Protein AF-0000000079470725 (afdb_homodimer)

InterPro domains:
  IPR004360 Glyoxalase/fosfomycin resistance/dioxygenase domain [PF00903] (3-122)
  IPR029068 Glyoxalase/Bleomycin resistance protein/Dihydroxybiphenyl dioxygenase [G3DSA:3.10.180.10] (1-126)
  IPR029068 Glyoxalase/Bleomycin resistance protein/Dihydroxybiphenyl dioxygenase [SSF54593] (1-126)
  IPR037523 Vicinal oxygen chelate (VOC), core domain [PS51819] (2-125)

Radius of gyration: 17.05 Å; Cα contacts (8 Å, |Δi|>4): 684; chains: 2; bounding box: 46×43×36 Å

pLDDT: mean 96.47, std 4.66, range [58.44, 98.94]

Sequence (252 aa):
MSIGYVTIGALDVAAALPFYDAVLGAIGYHRAFLDGGWAGYGPKDGDANTFICPPFDGEAARPGNGIMVGFLAPSQEAVAAAHAAALANGGVDEGAPGPRPADSTSFYGAYVRDLTGNKLCIFTKPMSIGYVTIGALDVAAALPFYDAVLGAIGYHRAFLDGGWAGYGPKDGDANTFICPPFDGEAARPGNGIMVGFLAPSQEAVAAAHAAALANGGVDEGAPGPRPADSTSFYGAYVRDLTGNKLCIFTKP

Nearest PDB structures (foldseek):
  4z04-assembly1_A-2  TM=9.047E-01  e=5.134E-13  Brucella abortus 2308
  4qb5-assembly1_C  TM=9.241E-01  e=1.854E-11  Rhodoferax ferrireducens T118
  4qb5-assembly2_B  TM=9.097E-01  e=1.739E-11  Rhodoferax ferrireducens T118
  3ey7-assembly1_B  TM=6.362E-01  e=1.565E-04  Vibrio cholerae
  3ey8-assembly1_A  TM=6.117E-01  e=4.959E-04  Vibrio cholerae

Structure (mmCIF, N/CA/C/O backbone):
data_AF-0000000079470725-model_v1
#
loop_
_entity.id
_entity.type
_entity.pdbx_description
1 polymer 'VOC family protein'
#
loop_
_atom_site.group_PDB
_atom_site.id
_atom_site.type_symbol
_atom_site.label_atom_id
_atom_site.label_alt_id
_atom_site.label_comp_id
_atom_site.label_asym_id
_atom_site.label_entity_id
_atom_site.label_seq_id
_atom_site.pdbx_PDB_ins_code
_atom_site.Cartn_x
_atom_site.Cartn_y
_atom_site.Cartn_z
_atom_site.occupancy
_atom_site.B_iso_or_equiv
_atom_site.auth_seq_id
_atom_site.auth_comp_id
_atom_site.auth_asym_id
_atom_site.auth_atom_id
_atom_site.pdbx_PDB_model_num
ATOM 1 N N . MET A 1 1 ? 1.016 -8.797 10.398 1 58.44 1 MET A N 1
ATOM 2 C CA . MET A 1 1 ? 1.031 -7.797 9.336 1 58.44 1 MET A CA 1
ATOM 3 C C . MET A 1 1 ? 2.023 -8.18 8.242 1 58.44 1 MET A C 1
ATOM 5 O O . MET A 1 1 ? 3.219 -8.328 8.508 1 58.44 1 MET A O 1
ATOM 9 N N . SER A 1 2 ? 1.844 -8.711 7.07 1 80.69 2 SER A N 1
ATOM 10 C CA . SER A 1 2 ? 2.592 -9.25 5.941 1 80.69 2 SER A CA 1
ATOM 11 C C . SER A 1 2 ? 2.848 -8.188 4.887 1 80.69 2 SER A C 1
ATOM 13 O O . SER A 1 2 ? 3.689 -8.367 4.004 1 80.69 2 SER A O 1
ATOM 15 N N . ILE A 1 3 ? 2.221 -7.055 5.168 1 95.06 3 ILE A N 1
ATOM 16 C CA . ILE A 1 3 ? 2.625 -5.977 4.27 1 95.06 3 ILE A CA 1
ATOM 17 C C . ILE A 1 3 ? 4 -5.453 4.68 1 95.06 3 ILE A C 1
ATOM 19 O O . ILE A 1 3 ? 4.145 -4.836 5.738 1 95.06 3 ILE A O 1
ATOM 23 N N . GLY A 1 4 ? 4.953 -5.684 3.914 1 96.12 4 GLY A N 1
ATOM 24 C CA . GLY A 1 4 ? 6.332 -5.375 4.25 1 96.12 4 GLY A CA 1
ATOM 25 C C . GLY A 1 4 ? 6.688 -3.916 4.031 1 96.12 4 GLY A C 1
ATOM 26 O O . GLY A 1 4 ? 7.379 -3.312 4.855 1 96.12 4 GLY A O 1
ATOM 27 N N . TYR A 1 5 ? 6.293 -3.424 2.904 1 97.25 5 TYR A N 1
ATOM 28 C CA . TYR A 1 5 ? 6.559 -2.025 2.586 1 97.25 5 TYR A CA 1
ATOM 29 C C . TYR A 1 5 ? 5.68 -1.551 1.435 1 97.25 5 TYR A C 1
ATOM 31 O O . TYR A 1 5 ? 4.973 -2.35 0.814 1 97.25 5 TYR A O 1
ATOM 39 N N . VAL A 1 6 ? 5.691 -0.252 1.26 1 98.44 6 VAL A N 1
ATOM 40 C CA . VAL A 1 6 ? 5.039 0.345 0.098 1 98.44 6 VAL A CA 1
ATOM 41 C C . VAL A 1 6 ? 5.973 1.364 -0.551 1 98.44 6 VAL A C 1
ATOM 43 O O . VAL A 1 6 ? 6.781 2 0.132 1 98.44 6 VAL A O 1
ATOM 46 N N . THR A 1 7 ? 5.879 1.435 -1.822 1 98.62 7 THR A N 1
ATOM 47 C CA . THR A 1 7 ? 6.414 2.596 -2.525 1 98.62 7 THR A CA 1
ATOM 48 C C . THR A 1 7 ? 5.285 3.506 -3.002 1 98.62 7 THR A C 1
ATOM 50 O O . THR A 1 7 ? 4.223 3.027 -3.41 1 98.62 7 THR A O 1
ATOM 53 N N . ILE A 1 8 ? 5.531 4.734 -2.922 1 98.75 8 ILE A N 1
ATOM 54 C CA . ILE A 1 8 ? 4.605 5.758 -3.398 1 98.75 8 ILE A CA 1
ATOM 55 C C . ILE A 1 8 ? 5.32 6.691 -4.371 1 98.75 8 ILE A C 1
ATOM 57 O O . ILE A 1 8 ? 6.305 7.344 -4.004 1 98.75 8 ILE A O 1
ATOM 61 N N . GLY A 1 9 ? 4.793 6.719 -5.566 1 98.62 9 GLY A N 1
ATOM 62 C CA . GLY A 1 9 ? 5.426 7.535 -6.59 1 98.62 9 GLY A CA 1
ATOM 63 C C . GLY A 1 9 ? 5.227 9.023 -6.371 1 98.62 9 GLY A C 1
ATOM 64 O O . GLY A 1 9 ? 4.129 9.469 -6.035 1 98.62 9 GLY A O 1
ATOM 65 N N . ALA A 1 10 ? 6.203 9.773 -6.578 1 98.19 10 ALA A N 1
ATOM 66 C CA . ALA A 1 10 ? 6.129 11.227 -6.504 1 98.19 10 ALA A CA 1
ATOM 67 C C . ALA A 1 10 ? 6.523 11.867 -7.832 1 98.19 10 ALA A C 1
ATOM 69 O O . ALA A 1 10 ? 7.371 11.336 -8.555 1 98.19 10 ALA A O 1
ATOM 70 N N . LEU A 1 11 ? 5.883 12.961 -8.195 1 95.06 11 LEU A N 1
ATOM 71 C CA . LEU A 1 11 ? 6.301 13.742 -9.359 1 95.06 11 LEU A CA 1
ATOM 72 C C . LEU A 1 11 ? 7.707 14.297 -9.164 1 95.06 11 LEU A C 1
ATOM 74 O O . LEU A 1 11 ? 8.523 14.281 -10.094 1 95.06 11 LEU A O 1
ATOM 78 N N . ASP A 1 12 ? 7.957 14.836 -8.07 1 95.38 12 ASP A N 1
ATOM 79 C CA . ASP A 1 12 ? 9.227 15.352 -7.555 1 95.38 12 ASP A CA 1
ATOM 80 C C . ASP A 1 12 ? 9.406 14.992 -6.082 1 95.38 12 ASP A C 1
ATOM 82 O O . ASP A 1 12 ? 8.719 15.531 -5.215 1 95.38 12 ASP A O 1
ATOM 86 N N . VAL A 1 13 ? 10.406 14.117 -5.82 1 97.75 13 VAL A N 1
ATOM 87 C CA . VAL A 1 13 ? 10.57 13.586 -4.473 1 97.75 13 VAL A CA 1
ATOM 88 C C . VAL A 1 13 ? 10.914 14.719 -3.508 1 97.75 13 VAL A C 1
ATOM 90 O O . VAL A 1 13 ? 10.344 14.812 -2.418 1 97.75 13 VAL A O 1
ATOM 93 N N . ALA A 1 14 ? 11.812 15.539 -3.9 1 97.19 14 ALA A N 1
ATOM 94 C CA . ALA A 1 14 ? 12.203 16.656 -3.045 1 97.19 14 ALA A CA 1
ATOM 95 C C . ALA A 1 14 ? 11 17.531 -2.707 1 97.19 14 ALA A C 1
ATOM 97 O O . ALA A 1 14 ? 10.836 17.953 -1.561 1 97.19 14 ALA A O 1
ATOM 98 N N . ALA A 1 15 ? 10.172 17.828 -3.682 1 97.25 15 ALA A N 1
ATOM 99 C CA . ALA A 1 15 ? 8.992 18.672 -3.49 1 97.25 15 ALA A CA 1
ATOM 100 C C . ALA A 1 15 ? 7.957 17.969 -2.615 1 97.25 15 ALA A C 1
ATOM 102 O O . ALA A 1 15 ? 7.094 18.625 -2.021 1 97.25 15 ALA A O 1
ATOM 103 N N . ALA A 1 16 ? 8.031 16.656 -2.562 1 98.19 16 ALA A N 1
ATOM 104 C CA . ALA A 1 16 ? 7.047 15.867 -1.817 1 98.19 16 ALA A CA 1
ATOM 105 C C . ALA A 1 16 ? 7.418 15.781 -0.341 1 98.19 16 ALA A C 1
ATOM 107 O O . ALA A 1 16 ? 6.582 15.445 0.5 1 98.19 16 ALA A O 1
ATOM 108 N N . LEU A 1 17 ? 8.633 16.031 0.03 1 98.25 17 LEU A N 1
ATOM 109 C CA . LEU A 1 17 ? 9.172 15.758 1.354 1 98.25 17 LEU A CA 1
ATOM 110 C C . LEU A 1 17 ? 8.422 16.547 2.428 1 98.25 17 LEU A C 1
ATOM 112 O O . LEU A 1 17 ? 8.047 15.977 3.459 1 98.25 17 LEU A O 1
ATOM 116 N N . PRO A 1 18 ? 8.117 17.828 2.225 1 98.56 18 PRO A N 1
ATOM 117 C CA . PRO A 1 18 ? 7.398 18.562 3.279 1 98.56 18 PRO A CA 1
ATOM 118 C C . PRO A 1 18 ? 6.047 17.922 3.609 1 98.56 18 PRO A C 1
ATOM 120 O O . PRO A 1 18 ? 5.676 17.828 4.781 1 98.56 18 PRO A O 1
ATOM 123 N N . PHE A 1 19 ? 5.348 17.531 2.586 1 98.88 19 PHE A N 1
ATOM 124 C CA . PHE A 1 19 ? 4.07 16.844 2.777 1 98.88 19 PHE A CA 1
ATOM 125 C C . PHE A 1 19 ? 4.254 15.578 3.609 1 98.88 19 PHE A C 1
ATOM 127 O O . PHE A 1 19 ? 3.596 15.406 4.637 1 98.88 19 PHE A O 1
ATOM 134 N N . TYR A 1 20 ? 5.117 14.688 3.248 1 98.81 20 TYR A N 1
ATOM 135 C CA . TYR A 1 20 ? 5.254 13.391 3.893 1 98.81 20 TYR A CA 1
ATOM 136 C C . TYR A 1 20 ? 5.914 13.523 5.258 1 98.81 20 TYR A C 1
ATOM 138 O O . TYR A 1 20 ? 5.59 12.781 6.188 1 98.81 20 TYR A O 1
ATOM 146 N N . ASP A 1 21 ? 6.891 14.445 5.41 1 98.62 21 ASP A N 1
ATOM 147 C CA . ASP A 1 21 ? 7.445 14.727 6.73 1 98.62 21 ASP A CA 1
ATOM 148 C C . ASP A 1 21 ? 6.344 15.109 7.719 1 98.62 21 ASP A C 1
ATOM 150 O O . ASP A 1 21 ? 6.328 14.625 8.852 1 98.62 21 ASP A O 1
ATOM 154 N N . ALA A 1 22 ? 5.473 15.945 7.242 1 98.81 22 ALA A N 1
ATOM 155 C CA . ALA A 1 22 ? 4.434 16.469 8.125 1 98.81 22 ALA A CA 1
ATOM 156 C C . ALA A 1 22 ? 3.375 15.414 8.414 1 98.81 22 ALA A C 1
ATOM 158 O O . ALA A 1 22 ? 3.02 15.18 9.57 1 98.81 22 ALA A O 1
ATOM 159 N N . VAL A 1 23 ? 2.842 14.781 7.398 1 98.75 23 VAL A N 1
ATOM 160 C CA . VAL A 1 23 ? 1.731 13.844 7.523 1 98.75 23 VAL A CA 1
ATOM 161 C C . VAL A 1 23 ? 2.178 12.617 8.312 1 98.75 23 VAL A C 1
ATOM 163 O O . VAL A 1 23 ? 1.532 12.234 9.297 1 98.75 23 VAL A O 1
ATOM 166 N N . LEU A 1 24 ? 3.271 12 7.875 1 98.38 24 LEU A N 1
ATOM 167 C CA . LEU A 1 24 ? 3.732 10.789 8.547 1 98.38 24 LEU A CA 1
ATOM 168 C C . LEU A 1 24 ? 4.34 11.117 9.906 1 98.38 24 LEU A C 1
ATOM 170 O O . LEU A 1 24 ? 4.25 10.32 10.844 1 98.38 24 LEU A O 1
ATOM 174 N N . GLY A 1 25 ? 4.965 12.289 9.992 1 97.81 25 GLY A N 1
ATOM 175 C CA . GLY A 1 25 ? 5.438 12.75 11.289 1 97.81 25 GLY A CA 1
ATOM 176 C C . GLY A 1 25 ? 4.336 12.828 12.328 1 97.81 25 GLY A C 1
ATOM 177 O O . GLY A 1 25 ? 4.555 12.492 13.492 1 97.81 25 GLY A O 1
ATOM 178 N N . ALA A 1 26 ? 3.205 13.242 11.93 1 98 26 ALA A N 1
ATOM 179 C CA . ALA A 1 26 ? 2.07 13.438 12.828 1 98 26 ALA A CA 1
ATOM 180 C C . ALA A 1 26 ? 1.613 12.117 13.43 1 98 26 ALA A C 1
ATOM 182 O O . ALA A 1 26 ? 0.897 12.094 14.438 1 98 26 ALA A O 1
ATOM 183 N N . ILE A 1 27 ? 2.043 11.062 12.789 1 96.69 27 ILE A N 1
ATOM 184 C CA . ILE A 1 27 ? 1.578 9.781 13.297 1 96.69 27 ILE A CA 1
ATOM 185 C C . ILE A 1 27 ? 2.764 8.977 13.828 1 96.69 27 ILE A C 1
ATOM 187 O O . ILE A 1 27 ? 2.672 7.754 13.984 1 96.69 27 ILE A O 1
ATOM 191 N N . GLY A 1 28 ? 3.881 9.586 13.977 1 95.69 28 GLY A N 1
ATOM 192 C CA . GLY A 1 28 ? 4.988 8.969 14.68 1 95.69 28 GLY A CA 1
ATOM 193 C C . GLY A 1 28 ? 6.027 8.367 13.75 1 95.69 28 GLY A C 1
ATOM 194 O O . GLY A 1 28 ? 6.938 7.668 14.188 1 95.69 28 GLY A O 1
ATOM 195 N N . TYR A 1 29 ? 5.891 8.578 12.453 1 96.88 29 TYR A N 1
ATOM 196 C CA . TYR A 1 29 ? 6.914 8.18 11.492 1 96.88 29 TYR A CA 1
ATOM 197 C C . TYR A 1 29 ? 8.016 9.227 11.406 1 96.88 29 TYR A C 1
ATOM 199 O O . TYR A 1 29 ? 7.82 10.383 11.781 1 96.88 29 TYR A O 1
ATOM 207 N N . HIS A 1 30 ? 9.133 8.805 11.008 1 96.25 30 HIS A N 1
ATOM 208 C CA . HIS A 1 30 ? 10.234 9.703 10.688 1 96.25 30 HIS A CA 1
ATOM 209 C C . HIS A 1 30 ? 10.914 9.305 9.391 1 96.25 30 HIS A C 1
ATOM 211 O O . HIS A 1 30 ? 10.82 8.148 8.961 1 96.25 30 HIS A O 1
ATOM 217 N N . ARG A 1 31 ? 11.547 10.297 8.805 1 97.19 31 ARG A N 1
ATOM 218 C CA . ARG A 1 31 ? 12.352 9.984 7.625 1 97.19 31 ARG A CA 1
ATOM 219 C C . ARG A 1 31 ? 13.656 9.305 8.016 1 97.19 31 ARG A C 1
ATOM 221 O O . ARG A 1 31 ? 14.523 9.922 8.641 1 97.19 31 ARG A O 1
ATOM 228 N N . ALA A 1 32 ? 13.766 8.094 7.676 1 96.5 32 ALA A N 1
ATOM 229 C CA . ALA A 1 32 ? 14.922 7.285 8.039 1 96.5 32 ALA A CA 1
ATOM 230 C C . ALA A 1 32 ? 16.125 7.613 7.152 1 96.5 32 ALA A C 1
ATOM 232 O O . ALA A 1 32 ? 17.266 7.527 7.594 1 96.5 32 ALA A O 1
ATOM 233 N N . PHE A 1 33 ? 15.859 7.895 5.914 1 95 33 PHE A N 1
ATOM 234 C CA . PHE A 1 33 ? 16.953 8.234 5.004 1 95 33 PHE A CA 1
ATOM 235 C C . PHE A 1 33 ? 16.422 9.023 3.807 1 95 33 PHE A C 1
ATOM 237 O O . PHE A 1 33 ? 15.227 9.047 3.551 1 95 33 PHE A O 1
ATOM 244 N N . LEU A 1 34 ? 17.266 9.711 3.146 1 95.81 34 LEU A N 1
ATOM 245 C CA . LEU A 1 34 ? 17.141 10.32 1.826 1 95.81 34 LEU A CA 1
ATOM 246 C C . LEU A 1 34 ? 18.375 10.047 0.98 1 95.81 34 LEU A C 1
ATOM 248 O O . LEU A 1 34 ? 19.438 10.641 1.213 1 95.81 34 LEU A O 1
ATOM 252 N N . ASP A 1 35 ? 18.172 9.148 0.133 1 92.94 35 ASP A N 1
ATOM 253 C CA . ASP A 1 35 ? 19.328 8.703 -0.634 1 92.94 35 ASP A CA 1
ATOM 254 C C . ASP A 1 35 ? 18.906 8.211 -2.018 1 92.94 35 ASP A C 1
ATOM 256 O O . ASP A 1 35 ? 17.844 7.605 -2.176 1 92.94 35 ASP A O 1
ATOM 260 N N . GLY A 1 36 ? 19.781 8.547 -3.055 1 90.81 36 GLY A N 1
ATOM 261 C CA . GLY A 1 36 ? 19.531 8.047 -4.398 1 90.81 36 GLY A CA 1
ATOM 262 C C . GLY A 1 36 ? 18.219 8.5 -4.977 1 90.81 36 GLY A C 1
ATOM 263 O O . GLY A 1 36 ? 17.609 7.793 -5.789 1 90.81 36 GLY A O 1
ATOM 264 N N . GLY A 1 37 ? 17.672 9.539 -4.395 1 93.5 37 GLY A N 1
ATOM 265 C CA . GLY A 1 37 ? 16.422 10.062 -4.914 1 93.5 37 GLY A CA 1
ATOM 266 C C . GLY A 1 37 ? 15.195 9.461 -4.242 1 93.5 37 GLY A C 1
ATOM 267 O O . GLY A 1 37 ? 14.062 9.727 -4.645 1 93.5 37 GLY A O 1
ATOM 268 N N . TRP A 1 38 ? 15.477 8.617 -3.289 1 96.38 38 TRP A N 1
ATOM 269 C CA . TRP A 1 38 ? 14.406 7.992 -2.518 1 96.38 38 TRP A CA 1
ATOM 270 C C . TRP A 1 38 ? 14.367 8.539 -1.096 1 96.38 38 TRP A C 1
ATOM 272 O O . TRP A 1 38 ? 15.414 8.797 -0.497 1 96.38 38 TRP A O 1
ATOM 282 N N . ALA A 1 39 ? 13.234 8.703 -0.634 1 98.56 39 ALA A N 1
ATOM 283 C CA . ALA A 1 39 ? 13.055 8.93 0.797 1 98.56 39 ALA A CA 1
ATOM 284 C C . ALA A 1 39 ? 12.383 7.734 1.465 1 98.56 39 ALA A C 1
ATOM 286 O O . ALA A 1 39 ? 11.398 7.199 0.949 1 98.56 39 ALA A O 1
ATOM 287 N N . GLY A 1 40 ? 12.906 7.309 2.547 1 98.06 40 GLY A N 1
ATOM 288 C CA . GLY A 1 40 ? 12.336 6.223 3.326 1 98.06 40 GLY A CA 1
ATOM 289 C C . GLY A 1 40 ? 11.797 6.676 4.672 1 98.06 40 GLY A C 1
ATOM 290 O O . GLY A 1 40 ? 12.453 7.438 5.383 1 98.06 40 GLY A O 1
ATOM 291 N N . TYR A 1 41 ? 10.617 6.254 4.961 1 98.12 41 TYR A N 1
ATOM 292 C CA . TYR A 1 41 ? 9.984 6.594 6.23 1 98.12 41 TYR A CA 1
ATOM 293 C C . TYR A 1 41 ? 9.656 5.336 7.027 1 98.12 41 TYR A C 1
ATOM 295 O O . TYR A 1 41 ? 9.359 4.285 6.453 1 98.12 41 TYR A O 1
ATOM 303 N N . GLY A 1 42 ? 9.695 5.383 8.305 1 96.38 42 GLY A N 1
ATOM 304 C CA . GLY A 1 42 ? 9.273 4.324 9.211 1 96.38 42 GLY A CA 1
ATOM 305 C C . GLY A 1 42 ? 9.078 4.801 10.641 1 96.38 42 GLY A C 1
ATOM 306 O O . GLY A 1 42 ? 9.312 5.973 10.945 1 96.38 42 GLY A O 1
ATOM 307 N N . PRO A 1 43 ? 8.562 3.889 11.414 1 92.81 43 PRO A N 1
ATOM 308 C CA . PRO A 1 43 ? 8.461 4.262 12.828 1 92.81 43 PRO A CA 1
ATOM 309 C C . PRO A 1 43 ? 9.82 4.535 13.469 1 92.81 43 PRO A C 1
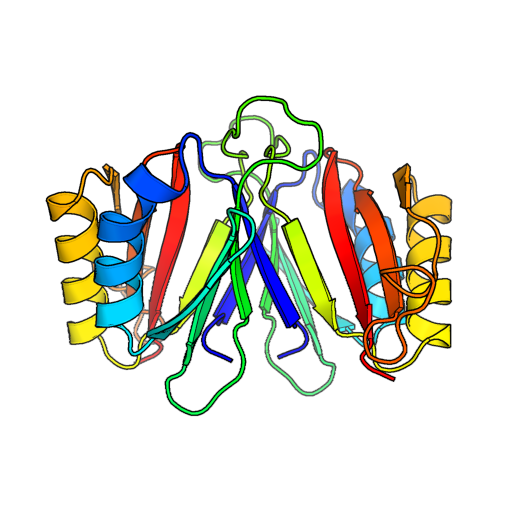ATOM 311 O O . PRO A 1 43 ? 10.844 4.082 12.953 1 92.81 43 PRO A O 1
ATOM 314 N N . LYS A 1 44 ? 9.891 5.387 14.477 1 84.44 44 LYS A N 1
ATOM 315 C CA . LYS A 1 44 ? 11.117 5.824 15.141 1 84.44 44 LYS A CA 1
ATOM 316 C C . LYS A 1 44 ? 12 4.637 15.5 1 84.44 44 LYS A C 1
ATOM 318 O O . LYS A 1 44 ? 13.219 4.68 15.32 1 84.44 44 LYS A O 1
ATOM 323 N N . ASP A 1 45 ? 11.539 3.639 16.016 1 84.38 45 ASP A N 1
ATOM 324 C CA . ASP A 1 45 ? 12.336 2.506 16.469 1 84.38 45 ASP A CA 1
ATOM 325 C C . ASP A 1 45 ? 12.211 1.327 15.5 1 84.38 45 ASP A C 1
ATOM 327 O O . ASP A 1 45 ? 12.461 0.181 15.875 1 84.38 45 ASP A O 1
ATOM 331 N N . GLY A 1 46 ? 11.914 1.631 14.266 1 86.81 46 GLY A N 1
ATOM 332 C CA . GLY A 1 46 ? 11.711 0.542 13.32 1 86.81 46 GLY A CA 1
ATOM 333 C C . GLY A 1 46 ? 12.328 0.806 11.961 1 86.81 46 GLY A C 1
ATOM 334 O O . GLY A 1 46 ? 12.938 1.854 11.75 1 86.81 46 GLY A O 1
ATOM 335 N N . ASP A 1 47 ? 12.281 -0.144 11.086 1 90.44 47 ASP A N 1
ATOM 336 C CA . ASP A 1 47 ? 12.789 -0.038 9.727 1 90.44 47 ASP A CA 1
ATOM 337 C C . ASP A 1 47 ? 11.867 0.821 8.859 1 90.44 47 ASP A C 1
ATOM 339 O O . ASP A 1 47 ? 10.672 0.925 9.133 1 90.44 47 ASP A O 1
ATOM 343 N N . ALA A 1 48 ? 12.492 1.449 7.855 1 95.81 48 ALA A N 1
ATOM 344 C CA . ALA A 1 48 ? 11.664 2.121 6.852 1 95.81 48 ALA A CA 1
ATOM 345 C C . ALA A 1 48 ? 10.75 1.13 6.141 1 95.81 48 ALA A C 1
ATOM 347 O O . ALA A 1 48 ? 11.164 0.013 5.82 1 95.81 48 ALA A O 1
ATOM 348 N N . ASN A 1 49 ? 9.492 1.555 5.953 1 96.88 49 ASN A N 1
ATOM 349 C CA . ASN A 1 49 ? 8.562 0.676 5.246 1 96.88 49 ASN A CA 1
ATOM 350 C C . ASN A 1 49 ? 7.688 1.453 4.266 1 96.88 49 ASN A C 1
ATOM 352 O O . ASN A 1 49 ? 6.77 0.891 3.666 1 96.88 49 ASN A O 1
ATOM 356 N N . THR A 1 50 ? 7.887 2.68 4.188 1 98.25 50 THR A N 1
ATOM 357 C CA . THR A 1 50 ? 7.219 3.57 3.242 1 98.25 50 THR A CA 1
ATOM 358 C C . THR A 1 50 ? 8.242 4.379 2.447 1 98.25 50 THR A C 1
ATOM 360 O O . THR A 1 50 ? 9.039 5.117 3.025 1 98.25 50 THR A O 1
ATOM 363 N N . PHE A 1 51 ? 8.211 4.23 1.197 1 98.56 51 PHE A N 1
ATOM 364 C CA . PHE A 1 51 ? 9.234 4.848 0.364 1 98.56 51 PHE A CA 1
ATOM 365 C C . PHE A 1 51 ? 8.602 5.789 -0.657 1 98.56 51 PHE A C 1
ATOM 367 O O . PHE A 1 51 ? 7.699 5.398 -1.396 1 98.56 51 PHE A O 1
ATOM 374 N N . ILE A 1 52 ? 9.047 7 -0.656 1 98.75 52 ILE A N 1
ATOM 375 C CA . ILE A 1 52 ? 8.695 7.98 -1.682 1 98.75 52 ILE A CA 1
ATOM 376 C C . ILE A 1 52 ? 9.789 8.016 -2.752 1 98.75 52 ILE A C 1
ATOM 378 O O . ILE A 1 52 ? 10.961 8.25 -2.449 1 98.75 52 ILE A O 1
ATOM 382 N N . CYS A 1 53 ? 9.414 7.797 -3.961 1 98.38 53 CYS A N 1
ATOM 383 C CA . CYS A 1 53 ? 10.43 7.605 -4.984 1 98.38 53 CYS A CA 1
ATOM 384 C C . CYS A 1 53 ? 9.875 7.918 -6.371 1 98.38 53 CYS A C 1
ATOM 386 O O . CYS A 1 53 ? 8.664 8.016 -6.551 1 98.38 53 CYS A O 1
ATOM 388 N N . PRO A 1 54 ? 10.781 8.172 -7.359 1 97.06 54 PRO A N 1
ATOM 389 C CA . PRO A 1 54 ? 10.32 8.203 -8.75 1 97.06 54 PRO A CA 1
ATOM 390 C C . PRO A 1 54 ? 9.906 6.832 -9.266 1 97.06 54 PRO A C 1
ATOM 392 O O . PRO A 1 54 ? 10.406 5.812 -8.781 1 97.06 54 PRO A O 1
ATOM 395 N N . PRO A 1 55 ? 8.961 6.84 -10.281 1 97.19 55 PRO A N 1
ATOM 396 C CA . PRO A 1 55 ? 8.602 5.539 -10.859 1 97.19 55 PRO A CA 1
ATOM 397 C C . PRO A 1 55 ? 9.781 4.84 -11.531 1 97.19 55 PRO A C 1
ATOM 399 O O . PRO A 1 55 ? 10.641 5.504 -12.109 1 97.19 55 PRO A O 1
ATOM 402 N N . PHE A 1 56 ? 9.781 3.578 -11.508 1 93.88 56 PHE A N 1
ATOM 403 C CA . PHE A 1 56 ? 10.867 2.736 -12 1 93.88 56 PHE A CA 1
ATOM 404 C C . PHE A 1 56 ? 11.07 2.936 -13.5 1 93.88 56 PHE A C 1
ATOM 406 O O . PHE A 1 56 ? 12.195 2.873 -13.992 1 93.88 56 PHE A O 1
ATOM 413 N N . ASP A 1 57 ? 10.008 3.191 -14.188 1 95.06 57 ASP A N 1
ATOM 414 C CA . ASP A 1 57 ? 10.07 3.213 -15.641 1 95.06 57 ASP A CA 1
ATOM 415 C C . ASP A 1 57 ? 10.5 4.586 -16.156 1 95.06 57 ASP A C 1
ATOM 417 O O . ASP A 1 57 ? 10.57 4.809 -17.359 1 95.06 57 ASP A O 1
ATOM 421 N N . GLY A 1 58 ? 10.695 5.48 -15.281 1 94.44 58 GLY A N 1
ATOM 422 C CA . GLY A 1 58 ? 11.18 6.805 -15.641 1 94.44 58 GLY A CA 1
ATOM 423 C C . GLY A 1 58 ? 10.07 7.734 -16.109 1 94.44 58 GLY A C 1
ATOM 424 O O . GLY A 1 58 ? 10.32 8.906 -16.406 1 94.44 58 GLY A O 1
ATOM 425 N N . GLU A 1 59 ? 8.867 7.191 -16.188 1 97.19 59 GLU A N 1
ATOM 426 C CA . GLU A 1 59 ? 7.723 8.016 -16.578 1 97.19 59 GLU A CA 1
ATOM 427 C C . GLU A 1 59 ? 7.145 8.742 -15.367 1 97.19 59 GLU A C 1
ATOM 429 O O . GLU A 1 59 ? 7.547 8.492 -14.227 1 97.19 59 GLU A O 1
ATOM 434 N N . ALA A 1 60 ? 6.266 9.68 -15.625 1 97.31 60 ALA A N 1
ATOM 435 C CA . ALA A 1 60 ? 5.684 10.484 -14.555 1 97.31 60 ALA A CA 1
ATOM 436 C C . ALA A 1 60 ? 4.902 9.609 -13.57 1 97.31 60 ALA A C 1
ATOM 438 O O . ALA A 1 60 ? 4.207 8.68 -13.984 1 97.31 60 ALA A O 1
ATOM 439 N N . ALA A 1 61 ? 5.074 9.891 -12.297 1 98.38 61 ALA A N 1
ATOM 440 C CA . ALA A 1 61 ? 4.23 9.266 -11.281 1 98.38 61 ALA A CA 1
ATOM 441 C C . ALA A 1 61 ? 2.764 9.641 -11.477 1 98.38 61 ALA A C 1
ATOM 443 O O . ALA A 1 61 ? 2.449 10.773 -11.844 1 98.38 61 ALA A O 1
ATOM 444 N N . ARG A 1 62 ? 1.887 8.734 -11.281 1 98.06 62 ARG A N 1
ATOM 445 C CA . ARG A 1 62 ? 0.448 8.969 -11.336 1 98.06 62 ARG A CA 1
ATOM 446 C C . ARG A 1 62 ? -0.285 8.125 -10.297 1 98.06 62 ARG A C 1
ATOM 448 O O . ARG A 1 62 ? 0.129 7.008 -10 1 98.06 62 ARG A O 1
ATOM 455 N N . PRO A 1 63 ? -1.361 8.758 -9.828 1 97.94 63 PRO A N 1
ATOM 456 C CA . PRO A 1 63 ? -2.156 7.973 -8.875 1 97.94 63 PRO A CA 1
ATOM 457 C C . PRO A 1 63 ? -2.91 6.828 -9.547 1 97.94 63 PRO A C 1
ATOM 459 O O . PRO A 1 63 ? -3.254 6.918 -10.727 1 97.94 63 PRO A O 1
ATOM 462 N N . GLY A 1 64 ? -3.057 5.727 -8.852 1 97.88 64 GLY A N 1
ATOM 463 C CA . GLY A 1 64 ? -4.031 4.738 -9.281 1 97.88 64 GLY A CA 1
ATOM 464 C C . GLY A 1 64 ? -5.449 5.078 -8.859 1 97.88 64 GLY A C 1
ATOM 465 O O . GLY A 1 64 ? -5.68 6.074 -8.172 1 97.88 64 GLY A O 1
ATOM 466 N N . ASN A 1 65 ? -6.367 4.309 -9.383 1 98.38 65 ASN A N 1
ATOM 467 C CA . ASN A 1 65 ? -7.75 4.363 -8.914 1 98.38 65 ASN A CA 1
ATOM 468 C C . ASN A 1 65 ? -8.148 3.074 -8.203 1 98.38 65 ASN A C 1
ATOM 470 O O . ASN A 1 65 ? -8.234 2.016 -8.828 1 98.38 65 ASN A O 1
ATOM 474 N N . GLY A 1 66 ? -8.359 3.164 -6.93 1 97.94 66 GLY A N 1
ATOM 475 C CA . GLY A 1 66 ? -8.688 1.996 -6.129 1 97.94 66 GLY A CA 1
ATOM 476 C C . GLY A 1 66 ? -7.57 1.58 -5.195 1 97.94 66 GLY A C 1
ATOM 477 O O . GLY A 1 66 ? -7.805 0.856 -4.223 1 97.94 66 GLY A O 1
ATOM 478 N N . ILE A 1 67 ? -6.363 1.921 -5.512 1 98.25 67 ILE A N 1
ATOM 479 C CA . ILE A 1 67 ? -5.258 1.602 -4.617 1 98.25 67 ILE A CA 1
ATOM 480 C C . ILE A 1 67 ? -5.09 2.717 -3.588 1 98.25 67 ILE A C 1
ATOM 482 O O . ILE A 1 67 ? -5.191 3.9 -3.922 1 98.25 67 ILE A O 1
ATOM 486 N N . MET A 1 68 ? -4.965 2.383 -2.346 1 98.62 68 MET A N 1
ATOM 487 C CA . MET A 1 68 ? -4.859 3.301 -1.214 1 98.62 68 MET A CA 1
ATOM 488 C C . MET A 1 68 ? -4.086 2.662 -0.065 1 98.62 68 MET A C 1
ATOM 490 O O . MET A 1 68 ? -4.285 1.485 0.245 1 98.62 68 MET A O 1
ATOM 494 N N . VAL A 1 69 ? -3.213 3.408 0.533 1 98.56 69 VAL A N 1
ATOM 495 C CA . VAL A 1 69 ? -2.498 2.957 1.723 1 98.56 69 VAL A CA 1
ATOM 496 C C . VAL A 1 69 ? -3.145 3.555 2.971 1 98.56 69 VAL A C 1
ATOM 498 O O . VAL A 1 69 ? -3.34 4.77 3.055 1 98.56 69 VAL A O 1
ATOM 501 N N . GLY A 1 70 ? -3.479 2.707 3.891 1 98.31 70 GLY A N 1
ATOM 502 C CA . GLY A 1 70 ? -3.953 3.129 5.199 1 98.31 70 GLY A CA 1
ATOM 503 C C . GLY A 1 70 ? -2.885 3.053 6.273 1 98.31 70 GLY A C 1
ATOM 504 O O . GLY A 1 70 ? -2.373 1.972 6.574 1 98.31 70 GLY A O 1
ATOM 505 N N . PHE A 1 71 ? -2.592 4.176 6.816 1 97.94 71 PHE A N 1
ATOM 506 C CA . PHE A 1 71 ? -1.627 4.25 7.91 1 97.94 71 PHE A CA 1
ATOM 507 C C . PHE A 1 71 ? -2.338 4.281 9.258 1 97.94 71 PHE A C 1
ATOM 509 O O . PHE A 1 71 ? -3.238 5.098 9.469 1 97.94 71 PHE A O 1
ATOM 516 N N . LEU A 1 72 ? -1.937 3.396 10.094 1 97 72 LEU A N 1
ATOM 517 C CA . LEU A 1 72 ? -2.494 3.361 11.438 1 97 72 LEU A CA 1
ATOM 518 C C . LEU A 1 72 ? -1.896 4.469 12.305 1 97 72 LEU A C 1
ATOM 520 O O . LEU A 1 72 ? -0.674 4.547 12.461 1 97 72 LEU A O 1
ATOM 524 N N . ALA A 1 73 ? -2.713 5.309 12.812 1 97.38 73 ALA A N 1
ATOM 525 C CA . ALA A 1 73 ? -2.316 6.387 13.711 1 97.38 73 ALA A CA 1
ATOM 526 C C . ALA A 1 73 ? -2.506 5.977 15.172 1 97.38 73 ALA A C 1
ATOM 528 O O . ALA A 1 73 ? -3.348 5.133 15.484 1 97.38 73 ALA A O 1
ATOM 529 N N . PRO A 1 74 ? -1.754 6.598 16.062 1 96.56 74 PRO A N 1
ATOM 530 C CA . PRO A 1 74 ? -1.828 6.188 17.469 1 96.56 74 PRO A CA 1
ATOM 531 C C . PRO A 1 74 ? -3.07 6.727 18.172 1 96.56 74 PRO A C 1
ATOM 533 O O . PRO A 1 74 ? -3.396 6.289 19.281 1 96.56 74 PRO A O 1
AT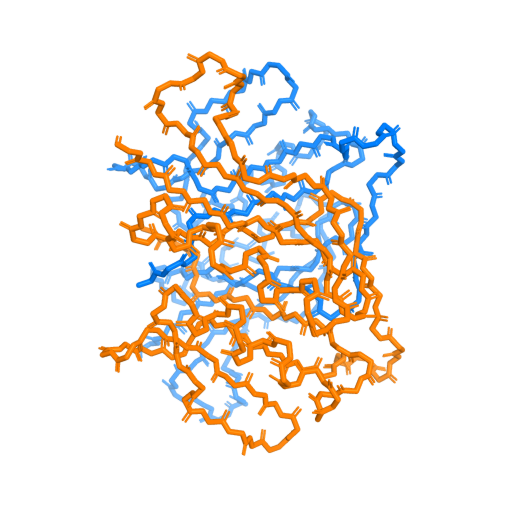OM 536 N N . SER A 1 75 ? -3.766 7.711 17.641 1 97.56 75 SER A N 1
ATOM 537 C CA . SER A 1 75 ? -4.926 8.312 18.281 1 97.56 75 SER A CA 1
ATOM 538 C C . SER A 1 75 ? -5.773 9.102 17.281 1 97.56 75 SER A C 1
ATOM 540 O O . SER A 1 75 ? -5.344 9.336 16.156 1 97.56 75 SER A O 1
ATOM 542 N N . GLN A 1 76 ? -6.98 9.477 17.75 1 98.19 76 GLN A N 1
ATOM 543 C CA . GLN A 1 76 ? -7.844 10.32 16.938 1 98.19 76 GLN A CA 1
ATOM 544 C C . GLN A 1 76 ? -7.219 11.688 16.703 1 98.19 76 GLN A C 1
ATOM 546 O O . GLN A 1 76 ? -7.355 12.266 15.617 1 98.19 76 GLN A O 1
ATOM 551 N N . GLU A 1 77 ? -6.539 12.18 17.703 1 98.5 77 GLU A N 1
ATOM 552 C CA . GLU A 1 77 ? -5.855 13.461 17.594 1 98.5 77 GLU A CA 1
ATOM 553 C C . GLU A 1 77 ? -4.766 13.406 16.516 1 98.5 77 GLU A C 1
ATOM 555 O O . GLU A 1 77 ? -4.582 14.367 15.766 1 98.5 77 GLU A O 1
ATOM 560 N N . ALA A 1 78 ? -4.066 12.328 16.469 1 98.44 78 ALA A N 1
ATOM 561 C CA . ALA A 1 78 ? -3.02 12.164 15.461 1 98.44 78 ALA A CA 1
ATOM 562 C C . ALA A 1 78 ? -3.615 12.102 14.055 1 98.44 78 ALA A C 1
ATOM 564 O O . ALA A 1 78 ? -3.021 12.609 13.102 1 98.44 78 ALA A O 1
ATOM 565 N N . VAL A 1 79 ? -4.766 11.43 13.93 1 98.62 79 VAL A N 1
ATOM 566 C CA . VAL A 1 79 ? -5.469 11.398 12.648 1 98.62 79 VAL A CA 1
ATOM 567 C C . VAL A 1 79 ? -5.781 12.828 12.203 1 98.62 79 VAL A C 1
ATOM 569 O O . VAL A 1 79 ? -5.496 13.203 11.062 1 98.62 79 VAL A O 1
ATOM 572 N N . ALA A 1 80 ? -6.363 13.57 13.117 1 98.88 80 ALA A N 1
ATOM 573 C CA . ALA A 1 80 ? -6.723 14.953 12.82 1 98.88 80 ALA A CA 1
ATOM 574 C C . ALA A 1 80 ? -5.488 15.781 12.469 1 98.88 80 ALA A C 1
ATOM 576 O O . ALA A 1 80 ? -5.508 16.578 11.531 1 98.88 80 ALA A O 1
ATOM 577 N N . ALA A 1 81 ? -4.438 15.602 13.203 1 98.88 81 ALA A N 1
ATOM 578 C CA . ALA A 1 81 ? -3.197 16.328 12.969 1 98.88 81 ALA A CA 1
ATOM 579 C C . ALA A 1 81 ? -2.609 16 11.602 1 98.88 81 ALA A C 1
ATOM 581 O O . ALA A 1 81 ? -2.135 16.891 10.891 1 98.88 81 ALA A O 1
ATOM 582 N N . ALA A 1 82 ? -2.629 14.766 11.273 1 98.88 82 ALA A N 1
ATOM 583 C CA . ALA A 1 82 ? -2.1 14.336 9.984 1 98.88 82 ALA A CA 1
ATOM 584 C C . ALA A 1 82 ? -2.93 14.906 8.836 1 98.88 82 ALA A C 1
ATOM 586 O O . ALA A 1 82 ? -2.381 15.336 7.816 1 98.88 82 ALA A O 1
ATOM 587 N N . HIS A 1 83 ? -4.211 14.828 8.992 1 98.94 83 HIS A N 1
ATOM 588 C CA . HIS A 1 83 ? -5.102 15.398 7.996 1 98.94 83 HIS A CA 1
ATOM 589 C C . HIS A 1 83 ? -4.832 16.891 7.805 1 98.94 83 HIS A C 1
ATOM 591 O O . HIS A 1 83 ? -4.684 17.359 6.672 1 98.94 83 HIS A O 1
ATOM 597 N N . ALA A 1 84 ? -4.75 17.625 8.859 1 98.94 84 ALA A N 1
ATOM 598 C CA . ALA A 1 84 ? -4.457 19.047 8.812 1 98.94 84 ALA A CA 1
ATOM 599 C C . ALA A 1 84 ? -3.1 19.312 8.164 1 98.94 84 ALA A C 1
ATOM 601 O O . ALA A 1 84 ? -2.949 20.25 7.383 1 98.94 84 ALA A O 1
ATOM 602 N N . ALA A 1 85 ? -2.143 18.531 8.523 1 98.88 85 ALA A N 1
ATOM 603 C CA . ALA A 1 85 ? -0.804 18.641 7.949 1 98.88 85 ALA A CA 1
ATOM 604 C C . ALA A 1 85 ? -0.839 18.469 6.434 1 98.88 85 ALA A C 1
ATOM 606 O O . ALA A 1 85 ? -0.151 19.172 5.699 1 98.88 85 ALA A O 1
ATOM 607 N N . ALA A 1 86 ? -1.595 17.469 6.004 1 98.88 86 ALA A N 1
ATOM 608 C CA . ALA A 1 86 ? -1.716 17.219 4.57 1 98.88 86 ALA A CA 1
ATOM 609 C C . ALA A 1 86 ? -2.229 18.453 3.842 1 98.88 86 ALA A C 1
ATOM 611 O O . ALA A 1 86 ? -1.643 18.875 2.846 1 98.88 86 ALA A O 1
ATOM 612 N N . LEU A 1 87 ? -3.281 19 4.359 1 98.81 87 LEU A N 1
ATOM 613 C CA . LEU A 1 87 ? -3.895 20.156 3.723 1 98.81 87 LEU A CA 1
ATOM 614 C C . LEU A 1 87 ? -2.951 21.359 3.752 1 98.81 87 LEU A C 1
ATOM 616 O O . LEU A 1 87 ? -2.883 22.125 2.789 1 98.81 87 LEU A O 1
ATOM 620 N N . ALA A 1 88 ? -2.254 21.484 4.773 1 98.81 88 ALA A N 1
ATOM 621 C CA . ALA A 1 88 ? -1.333 22.609 4.945 1 98.81 88 ALA A CA 1
ATOM 622 C C . ALA A 1 88 ? -0.136 22.484 4.008 1 98.81 88 ALA A C 1
ATOM 624 O O . ALA A 1 88 ? 0.584 23.453 3.775 1 98.81 88 ALA A O 1
ATOM 625 N N . ASN A 1 89 ? 0.108 21.344 3.529 1 98.75 89 ASN A N 1
ATOM 626 C CA . ASN A 1 89 ? 1.296 21.109 2.717 1 98.75 89 ASN A CA 1
ATOM 627 C C . ASN A 1 89 ? 0.929 20.688 1.296 1 98.75 89 ASN A C 1
ATOM 629 O O . ASN A 1 89 ? 1.633 19.891 0.679 1 98.75 89 ASN A O 1
ATOM 633 N N . GLY A 1 90 ? -0.19 21.109 0.849 1 98.25 90 GLY A N 1
ATOM 634 C CA . GLY A 1 90 ? -0.522 21.016 -0.564 1 98.25 90 GLY A CA 1
ATOM 635 C C . GLY A 1 90 ? -1.384 19.812 -0.891 1 98.25 90 GLY A C 1
ATOM 636 O O . GLY A 1 90 ? -1.749 19.594 -2.049 1 98.25 90 GLY A O 1
ATOM 637 N N . GLY A 1 91 ? -1.71 18.984 0.102 1 98.69 91 GLY A N 1
ATOM 638 C CA . GLY A 1 91 ? -2.584 17.844 -0.127 1 98.69 91 GLY A CA 1
ATOM 639 C C . GLY A 1 91 ? -4.035 18.234 -0.34 1 98.69 91 GLY A C 1
ATOM 640 O O . GLY A 1 91 ? -4.402 19.391 -0.139 1 98.69 91 GLY A O 1
ATOM 641 N N . VAL A 1 92 ? -4.777 17.297 -0.858 1 98.56 92 VAL A N 1
ATOM 642 C CA . VAL A 1 92 ? -6.191 17.5 -1.136 1 98.56 92 VAL A CA 1
ATOM 643 C C . VAL A 1 92 ? -7.035 16.719 -0.129 1 98.56 92 VAL A C 1
ATOM 645 O O . VAL A 1 92 ? -6.742 15.562 0.174 1 98.56 92 VAL A O 1
ATOM 648 N N . ASP A 1 93 ? -8.078 17.359 0.383 1 98.75 93 ASP A N 1
ATOM 649 C CA . ASP A 1 93 ? -9.023 16.703 1.274 1 98.75 93 ASP A CA 1
ATOM 650 C C . ASP A 1 93 ? -9.898 15.703 0.508 1 98.75 93 ASP A C 1
ATOM 652 O O . ASP A 1 93 ? -10.562 16.078 -0.459 1 98.75 93 ASP A O 1
ATOM 656 N N . GLU A 1 94 ? -9.852 14.516 0.96 1 98.38 94 GLU A N 1
ATOM 657 C CA . GLU A 1 94 ? -10.703 13.492 0.373 1 98.38 94 GLU A CA 1
ATOM 658 C C . GLU A 1 94 ? -11.68 12.93 1.404 1 98.38 94 GLU A C 1
ATOM 660 O O . GLU A 1 94 ? -12.352 11.93 1.147 1 98.38 94 GLU A O 1
ATOM 665 N N . GLY A 1 95 ? -11.688 13.406 2.594 1 98.38 95 GLY A N 1
ATOM 666 C CA . GLY A 1 95 ? -12.539 13 3.699 1 98.38 95 GLY A CA 1
ATOM 667 C C . GLY A 1 95 ? -12.008 13.43 5.051 1 98.38 95 GLY A C 1
ATOM 668 O O . GLY A 1 95 ? -10.969 12.938 5.5 1 98.38 95 GLY A O 1
ATOM 669 N N . ALA A 1 96 ? -12.719 14.367 5.738 1 98.56 96 ALA A N 1
ATOM 670 C CA . ALA A 1 96 ? -12.289 14.93 7.012 1 98.56 96 ALA A CA 1
ATOM 671 C C . ALA A 1 96 ? -12.266 13.867 8.109 1 98.56 96 ALA A C 1
ATOM 673 O O . ALA A 1 96 ? -12.922 12.828 7.984 1 98.56 96 ALA A O 1
ATOM 674 N N . PRO A 1 97 ? -11.516 14.117 9.188 1 98.62 97 PRO A N 1
ATOM 675 C CA . PRO A 1 97 ? -11.461 13.148 10.281 1 98.62 97 PRO A CA 1
ATOM 676 C C . PRO A 1 97 ? -12.828 12.852 10.883 1 98.62 97 PRO A C 1
ATOM 678 O O . PRO A 1 97 ? -13.625 13.773 11.094 1 98.62 97 PRO A O 1
ATOM 681 N N . GLY A 1 98 ? -13.016 11.578 11.094 1 98.38 98 GLY A N 1
ATOM 682 C CA . GLY A 1 98 ? -14.273 11.164 11.703 1 98.38 98 GLY A CA 1
ATOM 683 C C . GLY A 1 98 ? -14.492 9.664 11.672 1 98.38 98 GLY A C 1
ATOM 684 O O . GLY A 1 98 ? -13.727 8.938 11.031 1 98.38 98 GLY A O 1
ATOM 685 N N . PRO A 1 99 ? -15.5 9.164 12.453 1 97.56 99 PRO A N 1
ATOM 686 C CA . PRO A 1 99 ? -15.812 7.73 12.398 1 97.56 99 PRO A CA 1
ATOM 687 C C . PRO A 1 99 ? -16.281 7.281 11.016 1 97.56 99 PRO A C 1
ATOM 689 O O . PRO A 1 99 ? -16.953 8.047 10.305 1 97.56 99 PRO A O 1
ATOM 692 N N . ARG A 1 100 ? -15.93 6.203 10.602 1 95.19 100 ARG A N 1
ATOM 693 C CA . ARG A 1 100 ? -16.375 5.59 9.359 1 95.19 100 ARG A CA 1
ATOM 694 C C . ARG A 1 100 ? -16.906 4.184 9.602 1 95.19 100 ARG A C 1
ATOM 696 O O . ARG A 1 100 ? -16.156 3.266 9.914 1 95.19 100 ARG A O 1
ATOM 703 N N . PRO A 1 101 ? -18.156 3.805 9.414 1 92.88 101 PRO A N 1
ATOM 704 C CA . PRO A 1 101 ? -19.219 4.773 9.117 1 92.88 101 PRO A CA 1
ATOM 705 C C . PRO A 1 101 ? -19.453 5.754 10.266 1 92.88 101 PRO A C 1
ATOM 707 O O . PRO A 1 101 ? -18.75 5.703 11.281 1 92.88 101 PRO A O 1
ATOM 710 N N . ALA A 1 102 ? -20.312 6.676 10.023 1 91.69 102 ALA A N 1
ATOM 711 C CA . ALA A 1 102 ? -20.516 7.785 10.953 1 91.69 102 ALA A CA 1
ATOM 712 C C . ALA A 1 102 ? -20.844 7.273 12.359 1 91.69 102 ALA A C 1
ATOM 714 O O . ALA A 1 102 ? -20.5 7.926 13.352 1 91.69 102 ALA A O 1
ATOM 715 N N . ASP A 1 103 ? -21.391 6.195 12.445 1 91.5 103 ASP A N 1
ATOM 716 C CA . ASP A 1 103 ? -21.766 5.664 13.75 1 91.5 103 ASP A CA 1
ATOM 717 C C . ASP A 1 103 ? -20.766 4.613 14.227 1 91.5 103 ASP A C 1
ATOM 719 O O . ASP A 1 103 ? -21 3.938 15.234 1 91.5 103 ASP A O 1
ATOM 723 N N . SER A 1 104 ? -19.75 4.527 13.578 1 91 104 SER A N 1
ATOM 724 C CA . SER A 1 104 ? -18.75 3.518 13.922 1 91 104 SER A CA 1
ATOM 725 C C . SER A 1 104 ? -18.047 3.865 15.219 1 91 104 SER A C 1
ATOM 727 O O . SER A 1 104 ? -17.719 5.027 15.461 1 91 104 SER A O 1
ATOM 729 N N . THR A 1 105 ? -17.75 2.842 15.977 1 91.38 105 THR A N 1
ATOM 730 C CA . THR A 1 105 ? -16.938 3.002 17.172 1 91.38 105 THR A CA 1
ATOM 731 C C . THR A 1 105 ? -15.594 2.289 17.016 1 91.38 105 THR A C 1
ATOM 733 O O . THR A 1 105 ? -14.734 2.373 17.891 1 91.38 105 THR A O 1
ATOM 736 N N . SER A 1 106 ? -15.367 1.71 15.891 1 93.44 106 SER A N 1
ATOM 737 C CA . SER A 1 106 ? -14.211 0.83 15.742 1 93.44 106 SER A CA 1
ATOM 738 C C . SER A 1 106 ? -13.242 1.359 14.688 1 93.44 106 SER A C 1
ATOM 740 O O . SER A 1 106 ? -12.156 0.816 14.516 1 93.44 106 SER A O 1
ATOM 742 N N . PHE A 1 107 ? -13.688 2.4 14.039 1 96.88 107 PHE A N 1
ATOM 743 C CA . PHE A 1 107 ? -12.852 2.963 12.984 1 96.88 107 PHE A CA 1
ATOM 744 C C . PHE A 1 107 ? -13.023 4.473 12.906 1 96.88 107 PHE A C 1
ATOM 746 O O . PHE A 1 107 ? -14.141 4.965 12.711 1 96.88 107 PHE A O 1
ATOM 753 N N . TYR A 1 108 ? -11.977 5.184 13.102 1 98.38 108 TYR A N 1
ATOM 754 C CA . TYR A 1 108 ? -11.875 6.633 12.969 1 98.38 108 TYR A CA 1
ATOM 755 C C . TYR A 1 108 ? -10.781 7.02 11.984 1 98.38 108 TYR A C 1
ATOM 757 O O . TYR A 1 108 ? -9.617 6.66 12.172 1 98.38 108 TYR A O 1
ATOM 765 N N . GLY A 1 109 ? -11.164 7.699 10.922 1 98.44 109 GLY A N 1
ATOM 766 C CA . GLY A 1 109 ? -10.141 7.938 9.922 1 98.44 109 GLY A CA 1
ATOM 767 C C . GLY A 1 109 ? -10.367 9.211 9.125 1 98.44 109 GLY A C 1
ATOM 768 O O . GLY A 1 109 ? -11.367 9.898 9.32 1 98.44 109 GLY A O 1
ATOM 769 N N . ALA A 1 110 ? -9.438 9.57 8.289 1 98.81 110 ALA A N 1
ATOM 770 C CA . ALA A 1 110 ? -9.438 10.656 7.309 1 98.81 110 ALA A CA 1
ATOM 771 C C . ALA A 1 110 ? -8.75 10.227 6.012 1 98.81 110 ALA A C 1
ATOM 773 O O . ALA A 1 110 ? -7.965 9.281 6.004 1 98.81 110 ALA A O 1
ATOM 774 N N . TYR A 1 111 ? -9.086 10.891 5.004 1 98.81 111 TYR A N 1
ATOM 775 C CA . TYR A 1 111 ? -8.57 10.57 3.678 1 98.81 111 TYR A CA 1
ATOM 776 C C . TYR A 1 111 ? -8.008 11.812 2.996 1 98.81 111 TYR A C 1
ATOM 778 O O . TYR A 1 111 ? -8.625 12.883 3.023 1 98.81 111 TYR A O 1
ATOM 786 N N . VAL A 1 112 ? -6.855 11.703 2.396 1 98.88 112 VAL A N 1
ATOM 787 C CA . VAL A 1 112 ? -6.207 12.812 1.703 1 98.88 112 VAL A CA 1
ATOM 788 C C . VAL A 1 112 ? -5.535 12.305 0.428 1 98.88 112 VAL A C 1
ATOM 790 O O . VAL A 1 112 ? -5.367 11.094 0.247 1 98.88 112 VAL A O 1
ATOM 793 N N . ARG A 1 113 ? -5.215 13.203 -0.447 1 98.75 113 ARG A N 1
ATOM 794 C CA . ARG A 1 113 ? -4.336 12.922 -1.576 1 98.75 113 ARG A CA 1
ATOM 795 C C . ARG A 1 113 ? -3.045 13.734 -1.476 1 98.75 113 ARG A C 1
ATOM 797 O O . ARG A 1 113 ? -3.068 14.906 -1.103 1 98.75 113 ARG A O 1
ATOM 804 N N . ASP A 1 114 ? -1.961 13.078 -1.821 1 98.69 114 ASP A N 1
ATOM 805 C CA . ASP A 1 114 ? -0.678 13.773 -1.815 1 98.69 114 ASP A CA 1
ATOM 806 C C . ASP A 1 114 ? -0.514 14.633 -3.068 1 98.69 114 ASP A C 1
ATOM 808 O O . ASP A 1 114 ? -1.462 14.805 -3.836 1 98.69 114 ASP A O 1
ATOM 812 N N . LEU A 1 115 ? 0.641 15.195 -3.352 1 98.19 115 LEU A N 1
ATOM 813 C CA . LEU A 1 115 ? 0.907 16.141 -4.43 1 98.19 115 LEU A CA 1
ATOM 814 C C . LEU A 1 115 ? 0.778 15.469 -5.789 1 98.19 115 LEU A C 1
ATOM 816 O O . LEU A 1 115 ? 0.427 16.109 -6.777 1 98.19 115 LEU A O 1
ATOM 820 N N . THR A 1 116 ? 1.103 14.188 -5.879 1 98.31 116 THR A N 1
ATOM 821 C CA . THR A 1 116 ? 0.958 13.398 -7.102 1 98.31 116 THR A CA 1
ATOM 822 C C . THR A 1 116 ? -0.505 13.039 -7.34 1 98.31 116 THR A C 1
ATOM 824 O O . THR A 1 116 ? -0.917 12.82 -8.484 1 98.31 116 THR A O 1
ATOM 827 N N . GLY A 1 117 ? -1.281 12.969 -6.281 1 98.38 117 GLY A N 1
ATOM 828 C CA . GLY A 1 117 ? -2.666 12.523 -6.336 1 98.38 117 GLY A CA 1
ATOM 829 C C . GLY A 1 117 ? -2.879 11.156 -5.719 1 98.38 117 GLY A C 1
ATOM 830 O O . GLY A 1 117 ? -3.979 10.602 -5.789 1 98.38 117 GLY A O 1
ATOM 831 N N . ASN A 1 118 ? -1.843 10.555 -5.145 1 98.69 118 ASN A N 1
ATOM 832 C CA . ASN A 1 118 ? -2.012 9.281 -4.445 1 98.69 118 ASN A CA 1
ATOM 833 C C . ASN A 1 118 ? -2.936 9.422 -3.24 1 98.69 118 ASN A C 1
ATOM 835 O O . ASN A 1 118 ? -2.83 10.391 -2.48 1 98.69 118 ASN A O 1
ATOM 839 N N . LYS A 1 119 ? -3.803 8.5 -3.08 1 98.69 119 LYS A N 1
ATOM 840 C CA . LYS A 1 119 ? -4.75 8.547 -1.973 1 98.69 119 LYS A CA 1
ATOM 841 C C . LYS A 1 119 ? -4.195 7.84 -0.741 1 98.69 119 LYS A C 1
ATOM 843 O O . LYS A 1 119 ? -3.611 6.758 -0.851 1 98.69 119 LYS A O 1
ATOM 848 N N . LEU A 1 120 ? -4.32 8.445 0.386 1 98.81 120 LEU A N 1
ATOM 849 C CA . LEU A 1 120 ? -3.926 7.906 1.683 1 98.81 120 LEU A CA 1
ATOM 850 C C . LEU A 1 120 ? -5.098 7.922 2.658 1 98.81 120 LEU A C 1
ATOM 852 O O . LEU A 1 120 ? -5.91 8.852 2.645 1 98.81 120 LEU A O 1
ATOM 856 N N . CYS A 1 121 ? -5.133 6.957 3.426 1 98.81 121 CYS A N 1
ATOM 857 C CA . CYS A 1 121 ? -5.988 6.941 4.605 1 98.81 121 CYS A CA 1
ATOM 858 C C . CYS A 1 121 ? -5.16 6.984 5.883 1 98.81 121 CYS A C 1
ATOM 860 O O . CYS A 1 121 ? -4.152 6.281 6 1 98.81 121 CYS A O 1
ATOM 862 N N . ILE A 1 122 ? -5.445 7.867 6.738 1 98.62 122 ILE A N 1
ATOM 863 C CA . ILE A 1 122 ? -4.926 7.867 8.102 1 98.62 122 ILE A CA 1
ATOM 864 C C . ILE A 1 122 ? -6.043 7.496 9.078 1 98.62 122 ILE A C 1
ATOM 866 O O . ILE A 1 122 ? -7.098 8.133 9.094 1 98.62 122 ILE A O 1
ATOM 870 N N . PHE A 1 123 ? -5.77 6.488 9.891 1 98.5 123 PHE A N 1
ATOM 871 C CA . PHE A 1 123 ? -6.891 6.016 10.695 1 98.5 123 PHE A CA 1
ATOM 872 C C . PHE A 1 123 ? -6.402 5.465 12.031 1 98.5 123 PHE A C 1
ATOM 874 O O . PHE A 1 123 ? -5.203 5.277 12.234 1 98.5 123 PHE A O 1
ATOM 881 N N . THR A 1 124 ? -7.344 5.297 12.914 1 97.75 124 THR A N 1
ATOM 882 C CA . THR A 1 124 ? -7.109 4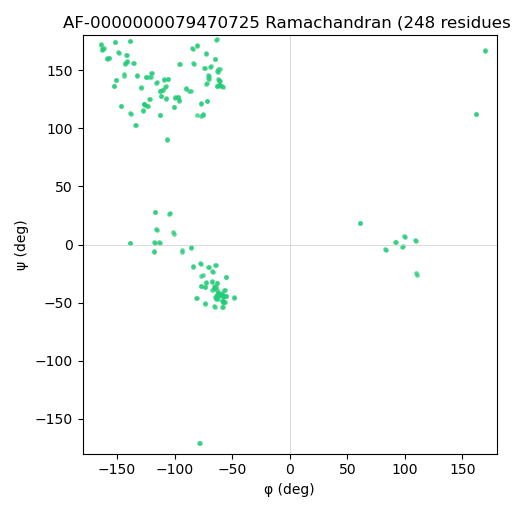.598 14.172 1 97.75 124 THR A CA 1
ATOM 883 C C . THR A 1 124 ? -8.328 3.77 14.562 1 97.75 124 THR A C 1
ATOM 885 O O . THR A 1 124 ? -9.422 3.98 14.039 1 97.75 124 THR A O 1
ATOM 888 N N . LYS A 1 125 ? -8.094 2.773 15.344 1 94.62 125 LYS A N 1
ATOM 889 C CA . LYS A 1 125 ? -9.133 1.938 15.938 1 94.62 125 LYS A CA 1
ATOM 890 C C . LYS A 1 125 ? -9.289 2.232 17.422 1 94.62 125 LYS A C 1
ATOM 892 O O . LYS A 1 125 ? -8.602 1.644 18.266 1 94.62 125 LYS A O 1
ATOM 897 N N . PRO A 1 126 ? -10.18 3.18 17.641 1 86.62 126 PRO A N 1
ATOM 898 C CA . PRO A 1 126 ? -10.312 3.627 19.031 1 86.62 126 PRO A CA 1
ATOM 899 C C . PRO A 1 126 ? -10.609 2.48 20 1 86.62 126 PRO A C 1
ATOM 901 O O . PRO A 1 126 ? -11.211 1.479 19.594 1 86.62 126 PRO A O 1
ATOM 904 N N . MET B 1 1 ? 5.449 -1.642 12.438 1 59.12 1 MET B N 1
ATOM 905 C CA . MET B 1 1 ? 4.836 -1.54 11.117 1 59.12 1 MET B CA 1
ATOM 906 C C . MET B 1 1 ? 3.596 -0.656 11.156 1 59.12 1 MET B C 1
ATOM 908 O O . MET B 1 1 ? 2.658 -0.929 11.906 1 59.12 1 MET B O 1
ATOM 912 N N . SER B 1 2 ? 3.398 0.555 10.742 1 80.38 2 SER B N 1
ATOM 913 C CA . SER B 1 2 ? 2.396 1.614 10.766 1 80.38 2 SER B CA 1
ATOM 914 C C . SER B 1 2 ? 1.519 1.566 9.516 1 80.38 2 SER B C 1
ATOM 916 O O . SER B 1 2 ? 0.43 2.146 9.492 1 80.38 2 SER B O 1
ATOM 918 N N . ILE B 1 3 ? 1.934 0.65 8.656 1 95.25 3 ILE B N 1
ATOM 919 C CA . ILE B 1 3 ? 0.994 0.447 7.559 1 95.25 3 ILE B CA 1
ATOM 920 C C . ILE B 1 3 ? -0.142 -0.466 8.016 1 95.25 3 ILE B C 1
ATOM 922 O O . ILE B 1 3 ? 0.071 -1.655 8.266 1 95.25 3 ILE B O 1
ATOM 926 N N . GLY B 1 4 ? -1.28 0.03 8.141 1 96.19 4 GLY B N 1
ATOM 927 C CA . GLY B 1 4 ? -2.414 -0.6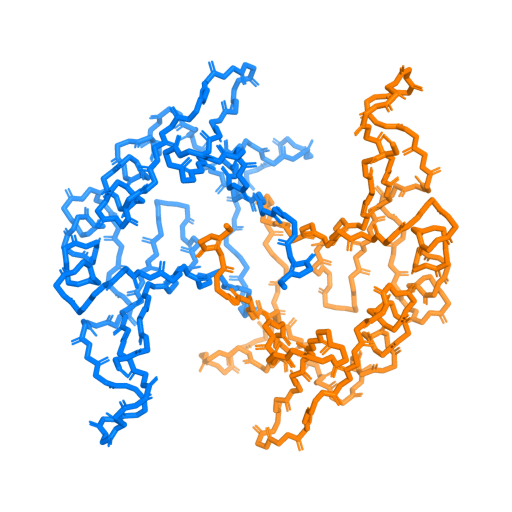85 8.703 1 96.19 4 GLY B CA 1
ATOM 928 C C . GLY B 1 4 ? -3.098 -1.602 7.707 1 96.19 4 GLY B C 1
ATOM 929 O O . GLY B 1 4 ? -3.469 -2.729 8.047 1 96.19 4 GLY B O 1
ATOM 930 N N . TYR B 1 5 ? -3.324 -1.066 6.547 1 97.25 5 TYR B N 1
ATOM 931 C CA . TYR B 1 5 ? -3.959 -1.853 5.496 1 97.25 5 TYR B CA 1
ATOM 932 C C . TYR B 1 5 ? -3.752 -1.205 4.129 1 97.25 5 TYR B C 1
ATOM 934 O O . TYR B 1 5 ? -3.232 -0.091 4.039 1 97.25 5 TYR B O 1
ATOM 942 N N . VAL B 1 6 ? -4.078 -1.992 3.109 1 98.44 6 VAL B N 1
ATOM 943 C CA . VAL B 1 6 ? -4.098 -1.462 1.751 1 98.44 6 VAL B CA 1
ATOM 944 C C . VAL B 1 6 ? -5.387 -1.883 1.052 1 98.44 6 VAL B C 1
ATOM 946 O O . VAL B 1 6 ? -5.938 -2.949 1.337 1 98.44 6 VAL B O 1
ATOM 949 N N . THR B 1 7 ? -5.855 -1.01 0.238 1 98.62 7 THR B N 1
ATOM 950 C CA . THR B 1 7 ? -6.84 -1.414 -0.758 1 98.62 7 THR B CA 1
ATOM 951 C C . THR B 1 7 ? -6.211 -1.489 -2.145 1 98.62 7 THR B C 1
ATOM 953 O O . THR B 1 7 ? -5.344 -0.68 -2.484 1 98.62 7 THR B O 1
ATOM 956 N N . ILE B 1 8 ? -6.629 -2.438 -2.865 1 98.75 8 ILE B N 1
ATOM 957 C CA . ILE B 1 8 ? -6.203 -2.625 -4.246 1 98.75 8 ILE B CA 1
ATOM 958 C C . ILE B 1 8 ? -7.426 -2.721 -5.156 1 98.75 8 ILE B C 1
ATOM 960 O O . ILE B 1 8 ? -8.258 -3.615 -4.996 1 98.75 8 ILE B O 1
ATOM 964 N N . GLY B 1 9 ? -7.465 -1.805 -6.082 1 98.62 9 GLY B N 1
ATOM 965 C CA . GLY B 1 9 ? -8.617 -1.757 -6.969 1 98.62 9 GLY B CA 1
ATOM 966 C C . GLY B 1 9 ? -8.641 -2.889 -7.977 1 98.62 9 GLY B C 1
ATOM 967 O O . GLY B 1 9 ? -7.613 -3.215 -8.578 1 98.62 9 GLY B O 1
ATOM 968 N N . ALA B 1 10 ? -9.742 -3.43 -8.195 1 98.25 10 ALA B N 1
ATOM 969 C CA . ALA B 1 10 ? -9.938 -4.457 -9.219 1 98.25 10 ALA B CA 1
ATOM 970 C C . ALA B 1 10 ? -11.016 -4.035 -10.219 1 98.25 10 ALA B C 1
ATOM 972 O O . ALA B 1 10 ? -11.969 -3.35 -9.859 1 98.25 10 ALA B O 1
ATOM 973 N N . LEU B 1 11 ? -10.844 -4.387 -11.477 1 95.38 11 LEU B N 1
ATOM 974 C CA . LEU B 1 11 ? -11.883 -4.168 -12.477 1 95.38 11 LEU B CA 1
ATOM 975 C C . LEU B 1 11 ? -13.133 -4.977 -12.156 1 95.38 11 LEU B C 1
ATOM 977 O O . LEU B 1 11 ? -14.25 -4.488 -12.312 1 95.38 11 LEU B O 1
ATOM 981 N N . ASP B 1 12 ? -12.945 -6.195 -11.82 1 95.38 12 ASP B N 1
ATOM 982 C CA . ASP B 1 12 ? -13.93 -7.168 -11.359 1 95.38 12 ASP B CA 1
ATOM 983 C C . ASP B 1 12 ? -13.383 -7.996 -10.195 1 95.38 12 ASP B C 1
ATOM 985 O O . ASP B 1 12 ? -12.5 -8.836 -10.383 1 95.38 12 ASP B O 1
ATOM 989 N N . VAL B 1 13 ? -13.984 -7.785 -9.008 1 97.75 13 VAL B N 1
ATOM 990 C CA . VAL B 1 13 ? -13.445 -8.406 -7.805 1 97.75 13 VAL B CA 1
ATOM 991 C C . VAL B 1 13 ? -13.547 -9.922 -7.91 1 97.75 13 VAL B C 1
ATOM 993 O O . VAL B 1 13 ? -12.594 -10.648 -7.602 1 97.75 13 VAL B O 1
ATOM 996 N N . ALA B 1 14 ? -14.672 -10.375 -8.312 1 97.25 14 ALA B N 1
ATOM 997 C CA . ALA B 1 14 ? -14.867 -11.82 -8.453 1 97.25 14 ALA B CA 1
ATOM 998 C C . ALA B 1 14 ? -13.828 -12.422 -9.398 1 97.25 14 ALA B C 1
ATOM 1000 O O . ALA B 1 14 ? -13.273 -13.484 -9.117 1 97.25 14 ALA B O 1
ATOM 1001 N N . ALA B 1 15 ? -13.586 -11.781 -10.5 1 97.31 15 ALA B N 1
ATOM 1002 C CA . ALA B 1 15 ? -12.617 -12.258 -11.492 1 97.31 15 ALA B CA 1
ATOM 1003 C C . ALA B 1 15 ? -11.195 -12.203 -10.945 1 97.31 15 ALA B C 1
ATOM 1005 O O . ALA B 1 15 ? -10.305 -12.898 -11.438 1 97.31 15 ALA B O 1
ATOM 1006 N N . ALA B 1 16 ? -10.969 -11.344 -9.961 1 98.25 16 ALA B N 1
ATOM 1007 C CA . ALA B 1 16 ? -9.633 -11.141 -9.406 1 98.25 16 ALA B CA 1
ATOM 1008 C C . ALA B 1 16 ? -9.32 -12.188 -8.344 1 98.25 16 ALA B C 1
ATOM 1010 O O . ALA B 1 16 ? -8.156 -12.391 -7.988 1 98.25 16 ALA B O 1
ATOM 1011 N N . LEU B 1 17 ? -10.289 -12.852 -7.801 1 98.25 17 LEU B N 1
ATOM 1012 C CA . LEU B 1 17 ? -10.148 -13.688 -6.617 1 98.25 17 LEU B CA 1
ATOM 1013 C C . LEU B 1 17 ? -9.18 -14.836 -6.875 1 98.25 17 LEU B C 1
ATOM 1015 O O . LEU B 1 17 ? -8.297 -15.109 -6.051 1 98.25 17 LEU B O 1
ATOM 1019 N N . PRO B 1 18 ? -9.242 -15.523 -8.023 1 98.56 18 PRO B N 1
ATOM 1020 C CA . PRO B 1 18 ? -8.297 -16.625 -8.234 1 98.56 18 PRO B CA 1
ATOM 1021 C C . PRO B 1 18 ? -6.84 -16.172 -8.172 1 98.56 18 PRO B C 1
ATOM 1023 O O . PRO B 1 18 ? -5.996 -16.859 -7.59 1 98.56 18 PRO B O 1
ATOM 1026 N N . PHE B 1 19 ? -6.57 -15.047 -8.773 1 98.88 19 PHE B N 1
ATOM 1027 C CA . PHE B 1 19 ? -5.23 -14.477 -8.719 1 98.88 19 PHE B CA 1
ATOM 1028 C C . PHE B 1 19 ? -4.801 -14.227 -7.281 1 98.88 19 PHE B C 1
ATOM 1030 O O . PHE B 1 19 ? -3.75 -14.695 -6.852 1 98.88 19 PHE B O 1
ATOM 1037 N N . TYR B 1 20 ? -5.559 -13.523 -6.508 1 98.81 20 TYR B N 1
ATOM 1038 C CA . TYR B 1 20 ? -5.16 -13.109 -5.168 1 98.81 20 TYR B CA 1
ATOM 1039 C C . TYR B 1 20 ? -5.191 -14.289 -4.199 1 98.81 20 TYR B C 1
ATOM 1041 O O . TYR B 1 20 ? -4.367 -14.367 -3.285 1 98.81 20 TYR B O 1
ATOM 1049 N N . ASP B 1 21 ? -6.172 -15.203 -4.348 1 98.62 21 ASP B N 1
ATOM 1050 C CA . ASP B 1 21 ? -6.16 -16.422 -3.553 1 98.62 21 ASP B CA 1
ATOM 1051 C C . ASP B 1 21 ? -4.84 -17.172 -3.719 1 98.62 21 ASP B C 1
ATOM 1053 O O . ASP B 1 21 ? -4.254 -17.641 -2.738 1 98.62 21 ASP B O 1
ATOM 1057 N N . ALA B 1 22 ? -4.43 -17.25 -4.949 1 98.81 22 ALA B N 1
ATOM 1058 C CA . ALA B 1 22 ? -3.234 -18.031 -5.25 1 98.81 22 ALA B CA 1
ATOM 1059 C C . ALA B 1 22 ? -1.972 -17.312 -4.785 1 98.81 22 ALA B C 1
ATOM 1061 O O . ALA B 1 22 ? -1.124 -17.906 -4.109 1 98.81 22 ALA B O 1
ATOM 1062 N N . VAL B 1 23 ? -1.81 -16.078 -5.156 1 98.75 23 VAL B N 1
ATOM 1063 C CA . VAL B 1 23 ? -0.595 -15.305 -4.895 1 98.75 23 VAL B CA 1
ATOM 1064 C C . VAL B 1 23 ? -0.425 -15.102 -3.391 1 98.75 23 VAL B C 1
ATOM 1066 O O . VAL B 1 23 ? 0.635 -15.398 -2.834 1 98.75 23 VAL B O 1
ATOM 1069 N N . LEU B 1 24 ? -1.459 -14.578 -2.75 1 98.38 24 LEU B N 1
ATOM 1070 C CA . LEU B 1 24 ? -1.357 -14.305 -1.321 1 98.38 24 LEU B CA 1
ATOM 1071 C C . LEU B 1 24 ? -1.384 -15.594 -0.517 1 98.38 24 LEU B C 1
ATOM 1073 O O . LEU B 1 24 ? -0.755 -15.688 0.541 1 98.38 24 LEU B O 1
ATOM 1077 N N . GLY B 1 25 ? -2.119 -16.578 -1.031 1 97.88 25 GLY B N 1
ATOM 1078 C CA . GLY B 1 25 ? -2.076 -17.891 -0.412 1 97.88 25 GLY B CA 1
ATOM 1079 C C . GLY B 1 25 ? -0.676 -18.469 -0.334 1 97.88 25 GLY B C 1
ATOM 1080 O O . GLY B 1 25 ? -0.313 -19.109 0.661 1 97.88 25 GLY B O 1
ATOM 1081 N N . ALA B 1 26 ? 0.074 -18.266 -1.323 1 98.06 26 ALA B N 1
ATOM 1082 C CA . ALA B 1 26 ? 1.425 -18.812 -1.424 1 98.06 26 ALA B CA 1
ATOM 1083 C C . ALA B 1 26 ? 2.33 -18.234 -0.338 1 98.06 26 ALA B C 1
ATOM 1085 O O . ALA B 1 26 ? 3.391 -18.797 -0.047 1 98.06 26 ALA B O 1
ATOM 1086 N N . ILE B 1 27 ? 1.885 -17.156 0.212 1 96.69 27 ILE B N 1
ATOM 1087 C CA . ILE B 1 27 ? 2.754 -16.547 1.212 1 96.69 27 ILE B CA 1
ATOM 1088 C C . ILE B 1 27 ? 2.074 -16.578 2.58 1 96.69 27 ILE B C 1
ATOM 1090 O O . ILE B 1 27 ? 2.451 -15.844 3.49 1 96.69 27 ILE B O 1
ATOM 1094 N N . GLY B 1 28 ? 1.03 -17.328 2.693 1 95.69 28 GLY B N 1
ATOM 1095 C CA . GLY B 1 28 ? 0.461 -17.609 4 1 95.69 28 GLY B CA 1
ATOM 1096 C C . GLY B 1 28 ? -0.737 -16.734 4.328 1 95.69 28 GLY B C 1
ATOM 1097 O O . GLY B 1 28 ? -1.212 -16.719 5.465 1 95.69 28 GLY B O 1
ATOM 1098 N N . TYR B 1 29 ? -1.211 -15.961 3.385 1 96.81 29 TYR B N 1
ATOM 1099 C CA . TYR B 1 29 ? -2.443 -15.195 3.553 1 96.81 29 TYR B CA 1
ATOM 1100 C C . TYR B 1 29 ? -3.662 -16.062 3.236 1 96.81 29 TYR B C 1
ATOM 1102 O O . TYR B 1 29 ? -3.551 -17.078 2.545 1 96.81 29 TYR B O 1
ATOM 1110 N N . HIS B 1 30 ? -4.73 -15.695 3.771 1 96.19 30 HIS B N 1
ATOM 1111 C CA . HIS B 1 30 ? -6.012 -16.297 3.428 1 96.19 30 HIS B CA 1
ATOM 1112 C C . HIS B 1 30 ? -7.09 -15.234 3.252 1 96.19 30 HIS B C 1
ATOM 1114 O O . HIS B 1 30 ? -6.965 -14.125 3.775 1 96.19 30 HIS B O 1
ATOM 1120 N N . ARG B 1 31 ? -8.094 -15.633 2.48 1 97.12 31 ARG B N 1
ATOM 1121 C CA . ARG B 1 31 ? -9.242 -14.742 2.359 1 97.12 31 ARG B CA 1
ATOM 1122 C C . ARG B 1 31 ? -10.109 -14.789 3.613 1 97.12 31 ARG B C 1
ATOM 1124 O O . ARG B 1 31 ? -10.727 -15.82 3.906 1 97.12 31 ARG B O 1
ATOM 1131 N N . ALA B 1 32 ? -10.109 -13.734 4.316 1 96.44 32 ALA B N 1
ATOM 1132 C CA . ALA B 1 32 ? -10.836 -13.656 5.586 1 96.44 32 ALA B CA 1
ATOM 1133 C C . ALA B 1 32 ? -12.336 -13.484 5.352 1 96.44 32 ALA B C 1
ATOM 1135 O O . ALA B 1 32 ? -13.148 -13.961 6.141 1 96.44 32 ALA B O 1
ATOM 1136 N N . PHE B 1 33 ? -12.68 -12.75 4.332 1 94.88 33 PHE B N 1
ATOM 1137 C CA . PHE B 1 33 ? -14.094 -12.555 4.031 1 94.88 33 PHE B CA 1
ATOM 1138 C C . PHE B 1 33 ? -14.281 -12.148 2.576 1 94.88 33 PHE B C 1
ATOM 1140 O O . PHE B 1 33 ? -13.328 -11.75 1.904 1 94.88 33 PHE B O 1
ATOM 1147 N N . LEU B 1 34 ? -15.438 -12.32 2.055 1 95.69 34 LEU B N 1
ATOM 1148 C CA . LEU B 1 34 ? -15.992 -11.781 0.82 1 95.69 34 LEU B CA 1
ATOM 1149 C C . LEU B 1 34 ? -17.391 -11.227 1.054 1 95.69 34 LEU B C 1
ATOM 1151 O O . LEU B 1 34 ? -18.344 -11.992 1.229 1 95.69 34 LEU B O 1
ATOM 1155 N N . ASP B 1 35 ? -17.391 -9.977 1.112 1 92.88 35 ASP B N 1
ATOM 1156 C CA . ASP B 1 35 ? -18.656 -9.352 1.479 1 92.88 35 ASP B CA 1
ATOM 1157 C C . ASP B 1 35 ? -18.781 -7.961 0.857 1 92.88 35 ASP B C 1
ATOM 1159 O O . ASP B 1 35 ? -17.797 -7.242 0.733 1 92.88 35 ASP B O 1
ATOM 1163 N N . GLY B 1 36 ? -20.047 -7.621 0.408 1 90.81 36 GLY B N 1
ATOM 1164 C CA . GLY B 1 36 ? -20.312 -6.285 -0.104 1 90.81 36 GLY B CA 1
ATOM 1165 C C . GLY B 1 36 ? -19.469 -5.938 -1.318 1 90.81 36 GLY B C 1
ATOM 1166 O O . GLY B 1 36 ? -19.141 -4.77 -1.54 1 90.81 36 GLY B O 1
ATOM 1167 N N . GLY B 1 37 ? -18.938 -6.973 -1.955 1 93.56 37 GLY B N 1
ATOM 1168 C CA . GLY B 1 37 ? -18.141 -6.727 -3.15 1 93.56 37 GLY B CA 1
ATOM 1169 C C . GLY B 1 37 ? -16.672 -6.559 -2.861 1 93.56 37 GLY B C 1
ATOM 1170 O O . GLY B 1 37 ? -15.883 -6.234 -3.76 1 93.56 37 GLY B O 1
ATOM 1171 N N . TRP B 1 38 ? -16.344 -6.707 -1.607 1 96.5 38 TRP B N 1
ATOM 1172 C CA . TRP B 1 38 ? -14.953 -6.625 -1.185 1 96.5 38 TRP B CA 1
ATOM 1173 C C . TRP B 1 38 ? -14.43 -7.992 -0.77 1 96.5 38 TRP B C 1
ATOM 1175 O O . TRP B 1 38 ? -15.156 -8.789 -0.173 1 96.5 38 TRP B O 1
ATOM 1185 N N . ALA B 1 39 ? -13.266 -8.211 -1.093 1 98.56 39 ALA B N 1
ATOM 1186 C CA . ALA B 1 39 ? -12.547 -9.336 -0.509 1 98.56 39 ALA B CA 1
ATOM 1187 C C . ALA B 1 39 ? -11.445 -8.859 0.434 1 98.56 39 ALA B C 1
ATOM 1189 O O . ALA B 1 39 ? -10.688 -7.941 0.101 1 98.56 39 ALA B O 1
ATOM 1190 N N . GLY B 1 40 ? -11.367 -9.43 1.575 1 98.06 40 GLY B N 1
ATOM 1191 C CA . GLY B 1 40 ? -10.32 -9.125 2.545 1 98.06 40 GLY B CA 1
ATOM 1192 C C . GLY B 1 40 ? -9.367 -10.281 2.773 1 98.06 40 GLY B C 1
ATOM 1193 O O . GLY B 1 40 ? -9.797 -11.43 2.926 1 98.06 40 GLY B O 1
ATOM 1194 N N . TYR B 1 41 ? -8.117 -9.969 2.732 1 98.19 41 TYR B N 1
ATOM 1195 C CA . TYR B 1 41 ? -7.086 -10.977 2.953 1 98.19 41 TYR B CA 1
ATOM 1196 C C . TYR B 1 41 ? -6.223 -10.617 4.156 1 98.19 41 TYR B C 1
ATOM 1198 O O . TYR B 1 41 ? -5.996 -9.438 4.438 1 98.19 41 TYR B O 1
ATOM 1206 N N . GLY B 1 42 ? -5.73 -11.555 4.871 1 96.38 42 GLY B N 1
ATOM 1207 C CA . GLY B 1 42 ? -4.777 -11.391 5.953 1 96.38 42 GLY B CA 1
ATOM 1208 C C . GLY B 1 42 ? -4.102 -12.688 6.355 1 96.38 42 GLY B C 1
ATOM 1209 O O . GLY B 1 42 ? -4.41 -13.75 5.812 1 96.38 42 GLY B O 1
ATOM 1210 N N . PRO B 1 43 ? -3.133 -12.508 7.203 1 92.81 43 PRO B N 1
ATOM 1211 C CA . PRO B 1 43 ? -2.521 -13.742 7.707 1 92.81 43 PRO B CA 1
ATOM 1212 C C . PRO B 1 43 ? -3.512 -14.633 8.453 1 92.81 43 PRO B C 1
ATOM 1214 O O . PRO B 1 43 ? -4.547 -14.148 8.922 1 92.81 43 PRO B O 1
ATOM 1217 N N . LYS B 1 44 ? -3.336 -15.945 8.469 1 84.31 44 LYS B N 1
ATOM 1218 C CA . LYS B 1 44 ? -4.234 -16.938 9.055 1 84.31 44 LYS B CA 1
ATOM 1219 C C . LYS B 1 44 ? -4.637 -16.547 10.469 1 84.31 44 LYS B C 1
ATOM 1221 O O . LYS B 1 44 ? -5.805 -16.672 10.844 1 84.31 44 LYS B O 1
ATOM 1226 N N . ASP B 1 45 ? -3.811 -16.156 11.273 1 84.44 45 ASP B N 1
ATOM 1227 C CA . ASP B 1 45 ? -4.125 -15.844 12.664 1 84.44 45 ASP B CA 1
ATOM 1228 C C . ASP B 1 45 ? -4.176 -14.336 12.891 1 84.44 45 ASP B C 1
ATOM 1230 O O . ASP B 1 45 ? -4.012 -13.859 14.023 1 84.44 45 ASP B O 1
ATOM 1234 N N . GLY B 1 46 ? -4.488 -13.602 11.852 1 87.06 46 GLY B N 1
ATOM 1235 C CA . GLY B 1 46 ? -4.488 -12.156 11.984 1 87.06 46 GLY B CA 1
ATOM 1236 C C . GLY B 1 46 ? -5.656 -11.484 11.289 1 87.06 46 GLY B C 1
ATOM 1237 O O . GLY B 1 46 ? -6.5 -12.164 10.695 1 87.06 46 GLY B O 1
ATOM 1238 N N . ASP B 1 47 ? -5.793 -10.219 11.438 1 90.5 47 ASP B N 1
ATOM 1239 C CA . ASP B 1 47 ? -6.836 -9.422 10.797 1 90.5 47 ASP B CA 1
ATOM 1240 C C . ASP B 1 47 ? -6.551 -9.227 9.312 1 90.5 47 ASP B C 1
ATOM 1242 O O . ASP B 1 47 ? -5.395 -9.273 8.883 1 90.5 47 ASP B O 1
ATOM 1246 N N . ALA B 1 48 ? -7.645 -9.062 8.562 1 95.81 48 ALA B N 1
ATOM 1247 C CA . ALA B 1 48 ? -7.469 -8.664 7.168 1 95.81 48 ALA B CA 1
ATOM 1248 C C . ALA B 1 48 ? -6.766 -7.312 7.07 1 95.81 48 ALA B C 1
ATOM 1250 O O . ALA B 1 48 ? -7.055 -6.402 7.848 1 95.81 48 ALA B O 1
ATOM 1251 N N . ASN B 1 49 ? -5.809 -7.242 6.133 1 96.88 49 ASN B N 1
ATOM 1252 C CA . ASN B 1 49 ? -5.113 -5.969 5.957 1 96.88 49 ASN B CA 1
ATOM 1253 C C . ASN B 1 49 ? -4.895 -5.648 4.48 1 96.88 49 ASN B C 1
ATOM 1255 O O . ASN B 1 49 ? -4.23 -4.668 4.145 1 96.88 49 ASN B O 1
ATOM 1259 N N . THR B 1 50 ? -5.34 -6.477 3.65 1 98.25 50 THR B N 1
ATOM 1260 C CA . THR B 1 50 ? -5.312 -6.293 2.203 1 98.25 50 THR B CA 1
ATOM 1261 C C . THR B 1 50 ? -6.707 -6.48 1.607 1 98.25 50 THR B C 1
ATOM 1263 O O . THR B 1 50 ? -7.312 -7.543 1.756 1 98.25 50 THR B O 1
ATOM 1266 N N . PHE B 1 51 ? -7.168 -5.492 0.981 1 98.56 51 PHE B N 1
ATOM 1267 C CA . PHE B 1 51 ? -8.547 -5.523 0.503 1 98.56 51 PHE B CA 1
ATOM 1268 C C . PHE B 1 51 ? -8.602 -5.332 -1.008 1 98.56 51 PHE B C 1
ATOM 1270 O O . PHE B 1 51 ? -8.039 -4.371 -1.537 1 98.56 51 PHE B O 1
ATOM 1277 N N . ILE B 1 52 ? -9.227 -6.246 -1.671 1 98.75 52 ILE B N 1
ATOM 1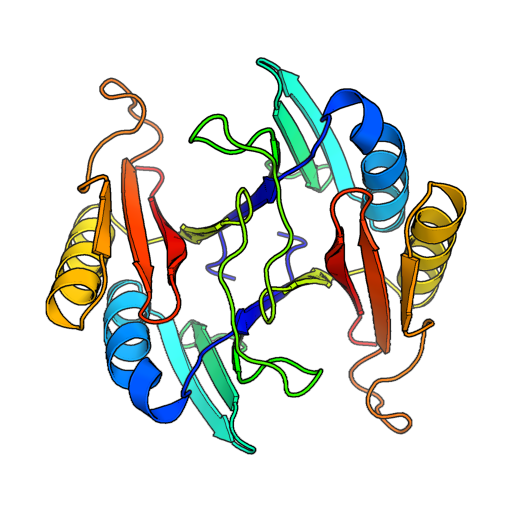278 C CA . ILE B 1 52 ? -9.531 -6.133 -3.092 1 98.75 52 ILE B CA 1
ATOM 1279 C C . ILE B 1 52 ? -10.953 -5.605 -3.271 1 98.75 52 ILE B C 1
ATOM 1281 O O . ILE B 1 52 ? -11.914 -6.199 -2.77 1 98.75 52 ILE B O 1
ATOM 1285 N N . CYS B 1 53 ? -11.094 -4.535 -3.984 1 98.44 53 CYS B N 1
ATOM 1286 C CA . CYS B 1 53 ? -12.391 -3.873 -4.008 1 98.44 53 CYS B CA 1
ATOM 1287 C C . CYS B 1 53 ? -12.547 -3.018 -5.262 1 98.44 53 CYS B C 1
ATOM 1289 O O . CYS B 1 53 ? -11.562 -2.734 -5.949 1 98.44 53 CYS B O 1
ATOM 1291 N N . PRO B 1 54 ? -13.805 -2.676 -5.629 1 97.12 54 PRO B N 1
ATOM 1292 C CA . PRO B 1 54 ? -13.984 -1.634 -6.645 1 97.12 54 PRO B CA 1
ATOM 1293 C C . PRO B 1 54 ? -13.578 -0.249 -6.148 1 97.12 54 PRO B C 1
ATOM 1295 O O . PRO B 1 54 ? -13.617 0.015 -4.941 1 97.12 54 PRO B O 1
ATOM 1298 N N . PRO B 1 55 ? -13.18 0.638 -7.133 1 97.25 55 PRO B N 1
ATOM 1299 C CA . PRO B 1 55 ? -12.852 1.999 -6.695 1 97.25 55 PRO B CA 1
ATOM 1300 C C . PRO B 1 55 ? -14.055 2.723 -6.086 1 97.25 55 PRO B C 1
ATOM 1302 O O . PRO B 1 55 ? -15.188 2.518 -6.52 1 97.25 55 PRO B O 1
ATOM 1305 N N . PHE B 1 56 ? -13.805 3.576 -5.176 1 94 56 PHE B N 1
ATOM 1306 C CA . PHE B 1 56 ? -14.82 4.293 -4.41 1 94 56 PHE B CA 1
ATOM 1307 C C . PHE B 1 56 ? -15.664 5.176 -5.32 1 94 56 PHE B C 1
ATOM 1309 O O . PHE B 1 56 ? -16.859 5.352 -5.082 1 94 56 PHE B O 1
ATOM 1316 N N . ASP B 1 57 ? -15.062 5.691 -6.336 1 95.19 57 ASP B N 1
ATOM 1317 C CA . ASP B 1 57 ? -15.734 6.699 -7.156 1 95.19 57 ASP B CA 1
ATOM 1318 C C . ASP B 1 57 ? -16.594 6.043 -8.234 1 95.19 57 ASP B C 1
ATOM 1320 O O . ASP B 1 57 ? -17.188 6.734 -9.062 1 95.19 57 ASP B O 1
ATOM 1324 N N . GLY B 1 58 ? -16.562 4.773 -8.297 1 94.56 58 GLY B N 1
ATOM 1325 C CA . GLY B 1 58 ? -17.391 4.039 -9.234 1 94.56 58 GLY B CA 1
ATOM 1326 C C . GLY B 1 58 ? -16.781 3.936 -10.617 1 94.56 58 GLY B C 1
ATOM 1327 O O . GLY B 1 58 ? -17.359 3.309 -11.516 1 94.56 58 GLY B O 1
ATOM 1328 N N . GLU B 1 59 ? -15.641 4.602 -10.789 1 97.31 59 GLU B N 1
ATOM 1329 C CA . GLU B 1 59 ? -14.938 4.523 -12.062 1 97.31 59 GLU B CA 1
ATOM 1330 C C . GLU B 1 59 ? -14.055 3.279 -12.133 1 97.31 59 GLU B C 1
ATOM 1332 O O . GLU B 1 59 ? -13.898 2.57 -11.141 1 97.31 59 GLU B O 1
ATOM 1337 N N . ALA B 1 60 ? -13.555 2.971 -13.32 1 97.56 60 ALA B N 1
ATOM 1338 C CA . ALA B 1 60 ? -12.742 1.773 -13.516 1 97.56 60 ALA B CA 1
ATOM 1339 C C . ALA B 1 60 ? -11.477 1.829 -12.664 1 97.56 60 ALA B C 1
ATOM 1341 O O . ALA B 1 60 ? -10.852 2.887 -12.531 1 97.56 60 ALA B O 1
ATOM 1342 N N . ALA B 1 61 ? -11.148 0.71 -12.055 1 98.44 61 ALA B N 1
ATOM 1343 C CA . ALA B 1 61 ? -9.852 0.578 -11.391 1 98.44 61 ALA B CA 1
ATOM 1344 C C . ALA B 1 61 ? -8.703 0.744 -12.383 1 98.44 61 ALA B C 1
ATOM 1346 O O . ALA B 1 61 ? -8.797 0.296 -13.523 1 98.44 61 ALA B O 1
ATOM 1347 N N . ARG B 1 62 ? -7.668 1.394 -11.992 1 98.19 62 ARG B N 1
ATOM 1348 C CA . ARG B 1 62 ? -6.461 1.558 -12.797 1 98.19 62 ARG B CA 1
ATOM 1349 C C . ARG B 1 62 ? -5.215 1.524 -11.922 1 98.19 62 ARG B C 1
ATOM 1351 O O . ARG B 1 62 ? -5.23 2.004 -10.789 1 98.19 62 ARG B O 1
ATOM 1358 N N . PRO B 1 63 ? -4.184 0.94 -12.555 1 97.94 63 PRO B N 1
ATOM 1359 C CA . PRO B 1 63 ? -2.928 0.96 -11.805 1 97.94 63 PRO B CA 1
ATOM 1360 C C . PRO B 1 63 ? -2.32 2.357 -11.703 1 97.94 63 PRO B C 1
ATOM 1362 O O . PRO B 1 63 ? -2.518 3.186 -12.602 1 97.94 63 PRO B O 1
ATOM 1365 N N . GLY B 1 64 ? -1.683 2.668 -10.594 1 97.88 64 GLY B N 1
ATOM 1366 C CA . GLY B 1 64 ? -0.813 3.832 -10.562 1 97.88 64 GLY B CA 1
ATOM 1367 C C . GLY B 1 64 ? 0.554 3.572 -11.164 1 97.88 64 GLY B C 1
ATOM 1368 O O . GLY B 1 64 ? 0.85 2.453 -11.586 1 97.88 64 GLY B O 1
ATOM 1369 N N . ASN B 1 65 ? 1.293 4.625 -11.297 1 98.38 65 AS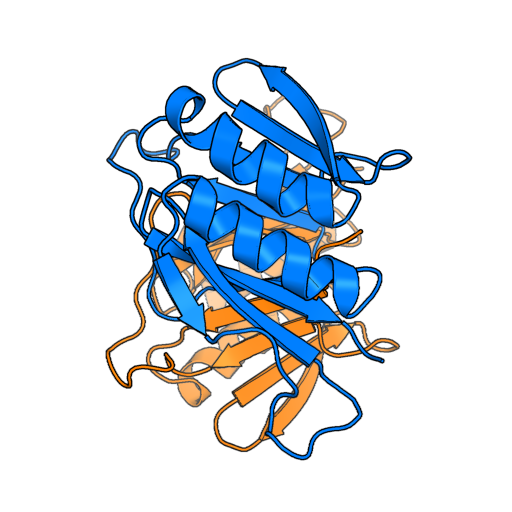N B N 1
ATOM 1370 C CA . ASN B 1 65 ? 2.707 4.52 -11.648 1 98.38 65 ASN B CA 1
ATOM 1371 C C . ASN B 1 65 ? 3.602 4.973 -10.5 1 98.38 65 ASN B C 1
ATOM 1373 O O . ASN B 1 65 ? 3.629 6.156 -10.156 1 98.38 65 ASN B O 1
ATOM 1377 N N . GLY B 1 66 ? 4.289 4.059 -9.922 1 97.94 66 GLY B N 1
ATOM 1378 C CA . GLY B 1 66 ? 5.137 4.363 -8.781 1 97.94 66 GLY B CA 1
ATOM 1379 C C . GLY B 1 66 ? 4.613 3.779 -7.484 1 97.94 66 GLY B C 1
ATOM 1380 O O . GLY B 1 66 ? 5.375 3.6 -6.527 1 97.94 66 GLY B O 1
ATOM 1381 N N . ILE B 1 67 ? 3.338 3.576 -7.387 1 98.25 67 ILE B N 1
ATOM 1382 C CA . ILE B 1 67 ? 2.793 2.959 -6.184 1 98.25 67 ILE B CA 1
ATOM 1383 C C . ILE B 1 67 ? 2.857 1.438 -6.309 1 98.25 67 ILE B C 1
ATOM 1385 O O . ILE B 1 67 ? 2.572 0.885 -7.375 1 98.25 67 ILE B O 1
ATOM 1389 N N . MET B 1 68 ? 3.34 0.766 -5.312 1 98.62 68 MET B N 1
ATOM 1390 C CA . MET B 1 68 ? 3.551 -0.679 -5.27 1 98.62 68 MET B CA 1
ATOM 1391 C C . MET B 1 68 ? 3.475 -1.2 -3.84 1 98.62 68 MET B C 1
ATOM 1393 O O . MET B 1 68 ? 4.008 -0.578 -2.918 1 98.62 68 MET B O 1
ATOM 1397 N N . VAL B 1 69 ? 2.807 -2.295 -3.658 1 98.5 69 VAL B N 1
ATOM 1398 C CA . VAL B 1 69 ? 2.76 -2.959 -2.359 1 98.5 69 VAL B CA 1
ATOM 1399 C C . VAL B 1 69 ? 3.75 -4.121 -2.338 1 98.5 69 VAL B C 1
ATOM 1401 O O . VAL B 1 69 ? 3.732 -4.977 -3.227 1 98.5 69 VAL B O 1
ATOM 1404 N N . GLY B 1 70 ? 4.602 -4.113 -1.351 1 98.31 70 GLY B N 1
ATOM 1405 C CA . GLY B 1 70 ? 5.496 -5.23 -1.097 1 98.31 70 GLY B CA 1
ATOM 1406 C C . GLY B 1 70 ? 5.016 -6.137 0.021 1 98.31 70 GLY B C 1
ATOM 1407 O O . GLY B 1 70 ? 4.879 -5.699 1.166 1 98.31 70 GLY B O 1
ATOM 1408 N N . PHE B 1 71 ? 4.773 -7.352 -0.332 1 97.94 71 PHE B N 1
ATOM 1409 C CA . PHE B 1 71 ? 4.367 -8.352 0.649 1 97.94 71 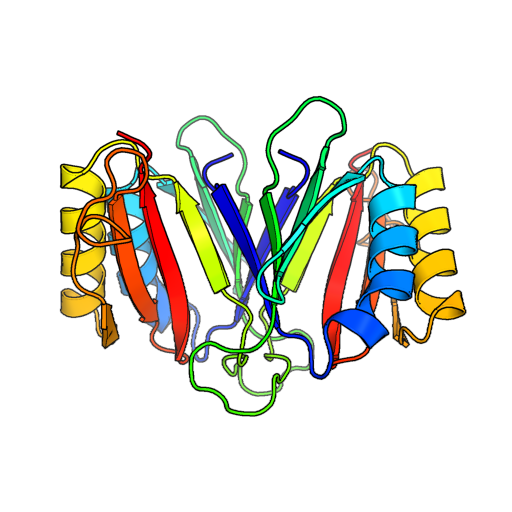PHE B CA 1
ATOM 1410 C C . PHE B 1 71 ? 5.559 -9.18 1.101 1 97.94 71 PHE B C 1
ATOM 1412 O O . PHE B 1 71 ? 6.301 -9.719 0.271 1 97.94 71 PHE B O 1
ATOM 1419 N N . LEU B 1 72 ? 5.723 -9.242 2.369 1 97 72 LEU B N 1
ATOM 1420 C CA . LEU B 1 72 ? 6.793 -10.055 2.928 1 97 72 LEU B CA 1
ATOM 1421 C C . LEU B 1 72 ? 6.422 -11.531 2.902 1 97 72 LEU B C 1
ATOM 1423 O O . LEU B 1 72 ? 5.391 -11.93 3.453 1 97 72 LEU B O 1
ATOM 1427 N N . ALA B 1 73 ? 7.188 -12.32 2.252 1 97.38 73 ALA B N 1
ATOM 1428 C CA . ALA B 1 73 ? 7.016 -13.766 2.182 1 97.38 73 ALA B CA 1
ATOM 1429 C C . ALA B 1 73 ? 7.879 -14.477 3.227 1 97.38 73 ALA B C 1
ATOM 1431 O O . ALA B 1 73 ? 8.906 -13.945 3.646 1 97.38 73 ALA B O 1
ATOM 1432 N N . PRO B 1 74 ? 7.465 -15.664 3.607 1 96.56 74 PRO B N 1
ATOM 1433 C CA . PRO B 1 74 ? 8.203 -16.359 4.668 1 96.56 74 PRO B CA 1
ATOM 1434 C C . PRO B 1 74 ? 9.5 -16.984 4.172 1 96.56 74 PRO B C 1
ATOM 1436 O O . PRO B 1 74 ? 10.336 -17.391 4.98 1 96.56 74 PRO B O 1
ATOM 1439 N N . SER B 1 75 ? 9.695 -17.156 2.887 1 97.5 75 SER B N 1
ATOM 1440 C CA . SER B 1 75 ? 10.883 -17.812 2.344 1 97.5 75 SER B CA 1
ATOM 1441 C C . SER B 1 75 ? 11.07 -17.484 0.866 1 97.5 75 SER B C 1
ATOM 1443 O O . SER B 1 75 ? 10.164 -16.938 0.231 1 97.5 75 SER B O 1
ATOM 1445 N N . GLN B 1 76 ? 12.266 -17.859 0.355 1 98.19 76 GLN B N 1
ATOM 1446 C CA . GLN B 1 76 ? 12.523 -17.688 -1.071 1 98.19 76 GLN B CA 1
ATOM 1447 C C . GLN B 1 76 ? 11.617 -18.594 -1.903 1 98.19 76 GLN B C 1
ATOM 1449 O O . GLN B 1 76 ? 11.172 -18.203 -2.984 1 98.19 76 GLN B O 1
ATOM 1454 N N . GLU B 1 77 ? 11.352 -19.766 -1.381 1 98.5 77 GLU B N 1
ATOM 1455 C CA . GLU B 1 77 ? 10.453 -20.688 -2.062 1 98.5 77 GLU B CA 1
ATOM 1456 C C . GLU B 1 77 ? 9.047 -20.109 -2.178 1 98.5 77 GLU B C 1
ATOM 1458 O O . GLU B 1 77 ? 8.383 -20.281 -3.205 1 98.5 77 GLU B O 1
ATOM 1463 N N . ALA B 1 78 ? 8.609 -19.453 -1.165 1 98.44 78 ALA B N 1
ATOM 1464 C CA . ALA B 1 78 ?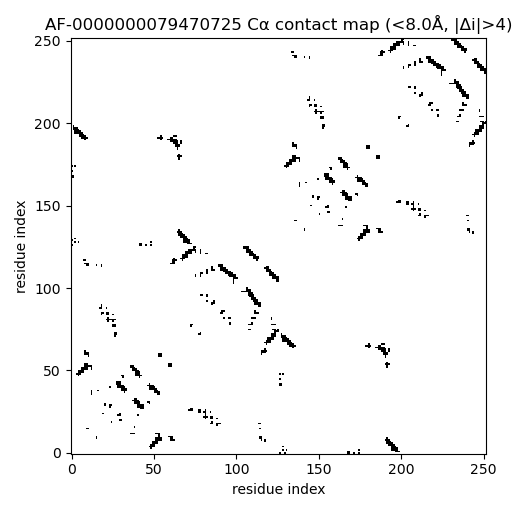 7.289 -18.844 -1.185 1 98.44 78 ALA B CA 1
ATOM 1465 C C . ALA B 1 78 ? 7.234 -17.703 -2.197 1 98.44 78 ALA B C 1
ATOM 1467 O O . ALA B 1 78 ? 6.211 -17.484 -2.848 1 98.44 78 ALA B O 1
ATOM 1468 N N . VAL B 1 79 ? 8.328 -16.938 -2.268 1 98.62 79 VAL B N 1
ATOM 1469 C CA . VAL B 1 79 ? 8.414 -15.883 -3.277 1 98.62 79 VAL B CA 1
ATOM 1470 C C . VAL B 1 79 ? 8.242 -16.484 -4.668 1 98.62 79 VAL B C 1
ATOM 1472 O O . VAL B 1 79 ? 7.434 -16 -5.465 1 98.62 79 VAL B O 1
ATOM 1475 N N . ALA B 1 80 ? 8.992 -17.547 -4.914 1 98.88 80 ALA B N 1
ATOM 1476 C CA . ALA B 1 80 ? 8.93 -18.203 -6.211 1 98.88 80 ALA B CA 1
ATOM 1477 C C . ALA B 1 80 ? 7.527 -18.766 -6.469 1 98.88 80 ALA B C 1
ATOM 1479 O O . ALA B 1 80 ? 7 -18.641 -7.578 1 98.88 80 ALA B O 1
ATOM 1480 N N . ALA B 1 81 ? 6.949 -19.344 -5.484 1 98.88 81 ALA B N 1
ATOM 1481 C CA . ALA B 1 81 ? 5.613 -19.922 -5.605 1 98.88 81 ALA B CA 1
ATOM 1482 C C . ALA B 1 81 ? 4.578 -18.844 -5.91 1 98.88 81 ALA B C 1
ATOM 1484 O O . ALA B 1 81 ? 3.689 -19.031 -6.738 1 98.88 81 ALA B O 1
ATOM 1485 N N . ALA B 1 82 ? 4.684 -17.75 -5.23 1 98.88 82 ALA B N 1
ATOM 1486 C CA . ALA B 1 82 ? 3.752 -16.641 -5.449 1 98.88 82 ALA B CA 1
ATOM 1487 C C . ALA B 1 82 ? 3.896 -16.078 -6.859 1 98.88 82 ALA B C 1
ATOM 1489 O O . ALA B 1 82 ? 2.898 -15.758 -7.512 1 98.88 82 ALA B O 1
ATOM 1490 N N . HIS B 1 83 ? 5.109 -15.906 -7.258 1 98.94 83 HIS B N 1
ATOM 1491 C CA . HIS B 1 83 ? 5.367 -15.43 -8.609 1 98.94 83 HIS B CA 1
ATOM 1492 C C . HIS B 1 83 ? 4.77 -16.359 -9.656 1 98.94 83 HIS B C 1
ATOM 1494 O O . HIS B 1 83 ? 4.07 -15.922 -10.562 1 98.94 83 HIS B O 1
ATOM 1500 N N . ALA B 1 84 ? 5.012 -17.625 -9.516 1 98.94 84 ALA B N 1
ATOM 1501 C CA . ALA B 1 84 ? 4.461 -18.625 -10.43 1 98.94 84 ALA B CA 1
ATOM 1502 C C . ALA B 1 84 ? 2.934 -18.609 -10.406 1 98.94 84 ALA B C 1
ATOM 1504 O O . ALA B 1 84 ? 2.291 -18.734 -11.453 1 98.94 84 ALA B O 1
ATOM 1505 N N . ALA B 1 85 ? 2.381 -18.516 -9.25 1 98.88 85 ALA B N 1
ATOM 1506 C CA . ALA B 1 85 ? 0.93 -18.438 -9.094 1 98.88 85 ALA B CA 1
ATOM 1507 C C . ALA B 1 85 ? 0.358 -17.234 -9.852 1 98.88 85 ALA B C 1
ATOM 1509 O O . ALA B 1 85 ? -0.697 -17.344 -10.477 1 98.88 85 ALA B O 1
ATOM 1510 N N . ALA B 1 86 ? 1.03 -16.094 -9.703 1 98.88 86 ALA B N 1
ATOM 1511 C CA . ALA B 1 86 ? 0.581 -14.898 -10.398 1 98.88 86 ALA B CA 1
ATOM 1512 C C . ALA B 1 86 ? 0.493 -15.141 -11.906 1 98.88 86 ALA B C 1
ATOM 1514 O O . ALA B 1 86 ? -0.529 -14.844 -12.531 1 98.88 86 ALA B O 1
ATOM 1515 N N . LEU B 1 87 ? 1.546 -15.688 -12.445 1 98.81 87 LEU B N 1
ATOM 1516 C CA . LEU B 1 87 ? 1.6 -15.914 -13.883 1 98.81 87 LEU B CA 1
ATOM 1517 C C . LEU B 1 87 ? 0.552 -16.938 -14.312 1 98.81 87 LEU B C 1
ATOM 1519 O O . LEU B 1 87 ? -0.065 -16.797 -15.367 1 98.81 87 LEU B O 1
ATOM 1523 N N . ALA B 1 88 ? 0.35 -17.891 -13.516 1 98.81 88 ALA B N 1
ATOM 1524 C CA . ALA B 1 88 ? -0.605 -18.953 -13.82 1 98.81 88 ALA B CA 1
ATOM 1525 C C . ALA B 1 88 ? -2.039 -18.422 -13.758 1 98.81 88 ALA B C 1
ATOM 1527 O O . ALA B 1 88 ? -2.959 -19.062 -14.273 1 98.81 88 ALA B O 1
ATOM 1528 N N . ASN B 1 89 ? -2.242 -17.359 -13.133 1 98.75 89 ASN B N 1
ATOM 1529 C CA . ASN B 1 89 ? -3.594 -16.844 -12.93 1 98.75 89 ASN B CA 1
ATOM 1530 C C . ASN B 1 89 ? -3.785 -15.484 -13.609 1 98.75 89 ASN B C 1
ATOM 1532 O O . ASN B 1 89 ? -4.52 -14.633 -13.102 1 98.75 89 ASN B O 1
ATOM 1536 N N . GLY B 1 90 ? -3.074 -15.258 -14.633 1 98.31 90 GLY B N 1
ATOM 1537 C CA . GLY B 1 90 ? -3.355 -14.133 -15.516 1 98.31 90 GLY B CA 1
ATOM 1538 C C . GLY B 1 90 ? -2.502 -12.914 -15.227 1 98.31 90 GLY B C 1
ATOM 1539 O O . GLY B 1 90 ? -2.627 -11.891 -15.898 1 98.31 90 GLY B O 1
ATOM 1540 N N . GLY B 1 91 ? -1.636 -12.977 -14.203 1 98.69 91 GLY B N 1
ATOM 1541 C CA . GLY B 1 91 ? -0.745 -11.867 -13.906 1 98.69 91 GLY B CA 1
ATOM 1542 C C . GLY B 1 91 ? 0.379 -11.719 -14.914 1 98.69 91 GLY B C 1
ATOM 1543 O O . GLY B 1 91 ? 0.578 -12.586 -15.766 1 98.69 91 GLY B O 1
ATOM 1544 N N . VAL B 1 92 ? 0.998 -10.562 -14.859 1 98.62 92 VAL B N 1
ATOM 1545 C CA . VAL B 1 92 ? 2.1 -10.242 -15.766 1 98.62 92 VAL B CA 1
ATOM 1546 C C . VAL B 1 92 ? 3.418 -10.25 -14.992 1 98.62 92 VAL B C 1
ATOM 1548 O O . VAL B 1 92 ? 3.5 -9.719 -13.883 1 98.62 92 VAL B O 1
ATOM 1551 N N . ASP B 1 93 ? 4.43 -10.859 -15.586 1 98.75 93 ASP B N 1
ATOM 1552 C CA . ASP B 1 93 ? 5.77 -10.852 -15.008 1 98.75 93 ASP B CA 1
ATOM 1553 C C . ASP B 1 93 ? 6.41 -9.469 -15.117 1 98.75 93 ASP B C 1
ATOM 1555 O O . ASP B 1 93 ? 6.527 -8.922 -16.219 1 98.75 93 ASP B O 1
ATOM 1559 N N . GLU B 1 94 ? 6.781 -8.961 -14.016 1 98.38 94 GLU B N 1
ATOM 1560 C CA . GLU B 1 94 ? 7.488 -7.684 -13.992 1 98.38 94 GLU B CA 1
ATOM 1561 C C . GLU B 1 94 ? 8.898 -7.844 -13.422 1 98.38 94 GLU B C 1
ATOM 1563 O O . GLU B 1 94 ? 9.586 -6.852 -13.164 1 98.38 94 GLU B O 1
ATOM 1568 N N . GLY B 1 95 ? 9.312 -9 -13.07 1 98.44 95 GLY B N 1
ATOM 1569 C CA . GLY B 1 95 ? 10.617 -9.344 -12.516 1 98.44 95 GLY B CA 1
ATOM 1570 C C . GLY B 1 95 ? 10.633 -10.688 -11.82 1 98.44 95 GLY B C 1
ATOM 1571 O O . GLY B 1 95 ? 9.992 -10.859 -10.773 1 98.44 95 GLY B O 1
ATOM 1572 N N . ALA B 1 96 ? 11.359 -11.688 -12.383 1 98.56 96 ALA B N 1
ATOM 1573 C CA . ALA B 1 96 ? 11.406 -13.055 -11.867 1 98.56 96 ALA B CA 1
ATOM 1574 C C . ALA B 1 96 ? 12.055 -13.102 -10.484 1 98.56 96 ALA B C 1
ATOM 1576 O O . ALA B 1 96 ? 12.773 -12.172 -10.102 1 98.56 96 ALA B O 1
ATOM 1577 N N . PRO B 1 97 ? 11.797 -14.164 -9.719 1 98.62 97 PRO B N 1
ATOM 1578 C CA . PRO B 1 97 ? 12.391 -14.281 -8.391 1 98.62 97 PRO B CA 1
ATOM 1579 C C . PRO B 1 97 ? 13.914 -14.242 -8.422 1 98.62 97 PRO B C 1
ATOM 1581 O O . PRO B 1 97 ? 14.539 -14.875 -9.281 1 98.62 97 PRO B O 1
ATOM 1584 N N . GLY B 1 98 ? 14.414 -13.477 -7.484 1 98.38 98 GLY B N 1
ATOM 1585 C CA . GLY B 1 98 ? 15.867 -13.383 -7.383 1 98.38 98 GLY B CA 1
ATOM 1586 C C . GLY B 1 98 ? 16.328 -12.289 -6.441 1 98.38 98 GLY B C 1
ATOM 1587 O O . GLY B 1 98 ? 15.516 -11.484 -5.973 1 98.38 98 GLY B O 1
ATOM 1588 N N . PRO B 1 99 ? 17.641 -12.305 -6.07 1 97.56 99 PRO B N 1
ATOM 1589 C CA . PRO B 1 99 ? 18.172 -11.227 -5.23 1 97.56 99 PRO B CA 1
ATOM 1590 C C . PRO B 1 99 ? 18.078 -9.859 -5.906 1 97.56 99 PRO B C 1
ATOM 1592 O O . PRO B 1 99 ? 18.219 -9.758 -7.129 1 97.56 99 PRO B O 1
ATOM 1595 N N . ARG B 1 100 ? 17.797 -8.891 -5.23 1 95.12 100 ARG B N 1
ATOM 1596 C CA . ARG B 1 100 ? 17.781 -7.508 -5.703 1 95.12 100 ARG B CA 1
ATOM 1597 C C . ARG B 1 100 ? 18.625 -6.613 -4.809 1 95.12 100 ARG B C 1
ATOM 1599 O O . ARG B 1 100 ? 18.25 -6.344 -3.662 1 95.12 100 ARG B O 1
ATOM 1606 N N . PRO B 1 101 ? 19.719 -5.98 -5.191 1 92.88 101 PRO B N 1
ATOM 1607 C CA . PRO B 1 101 ? 20.344 -6.242 -6.484 1 92.88 101 PRO B CA 1
ATOM 1608 C C . PRO B 1 101 ? 20.859 -7.676 -6.613 1 92.88 101 PRO B C 1
ATOM 1610 O O . PRO B 1 101 ? 20.688 -8.477 -5.691 1 92.88 101 PRO B O 1
ATOM 1613 N N . ALA B 1 102 ? 21.359 -7.984 -7.766 1 91.5 102 ALA B N 1
ATOM 1614 C CA . ALA B 1 102 ? 21.719 -9.359 -8.094 1 91.5 102 ALA B CA 1
ATOM 1615 C C . ALA B 1 102 ? 22.688 -9.93 -7.062 1 91.5 102 ALA B C 1
ATOM 1617 O O . ALA B 1 102 ? 22.688 -11.141 -6.805 1 91.5 102 ALA B O 1
ATOM 1618 N N . ASP B 1 103 ? 23.422 -9.141 -6.484 1 91.44 103 ASP B N 1
ATOM 1619 C CA . ASP B 1 103 ? 24.406 -9.609 -5.523 1 91.44 103 ASP B CA 1
ATOM 1620 C C . ASP B 1 103 ? 23.922 -9.422 -4.09 1 91.44 103 ASP B C 1
ATOM 1622 O O . ASP B 1 103 ? 24.672 -9.633 -3.137 1 91.44 103 ASP B O 1
ATOM 1626 N N . SER B 1 104 ? 22.766 -9.094 -3.982 1 90.88 104 SER B N 1
ATOM 1627 C CA . SER B 1 104 ? 22.203 -8.836 -2.658 1 90.88 104 SER B CA 1
ATOM 1628 C C . SER B 1 104 ? 22.062 -10.117 -1.853 1 90.88 104 SER B C 1
ATOM 1630 O O . SER B 1 104 ? 21.672 -11.156 -2.391 1 90.88 104 SER B O 1
ATOM 1632 N N . THR B 1 105 ? 22.328 -10.008 -0.574 1 91.31 105 THR B N 1
ATOM 1633 C CA . THR B 1 105 ? 22.094 -11.117 0.347 1 91.31 105 THR B CA 1
ATOM 1634 C C . THR B 1 105 ? 20.969 -10.773 1.323 1 91.31 105 THR B C 1
ATOM 1636 O O . THR B 1 105 ? 20.562 -11.617 2.129 1 91.31 105 THR B O 1
ATOM 1639 N N . SER B 1 106 ? 20.391 -9.633 1.192 1 93.38 106 SER B N 1
ATOM 1640 C CA . SER B 1 106 ? 19.469 -9.156 2.217 1 93.38 106 SER B CA 1
ATOM 1641 C C . SER B 1 106 ? 18.062 -8.961 1.649 1 93.38 106 SER B C 1
ATOM 1643 O O . SER B 1 106 ? 17.125 -8.68 2.393 1 93.38 106 SER B O 1
ATOM 1645 N N . PHE B 1 107 ? 17.984 -9.133 0.362 1 96.88 107 PHE B N 1
ATOM 1646 C CA . PHE B 1 107 ? 16.703 -8.93 -0.285 1 96.88 107 PHE B CA 1
ATOM 1647 C C . PHE B 1 107 ? 16.531 -9.875 -1.47 1 96.88 107 PHE B C 1
ATOM 1649 O O . PHE B 1 107 ? 17.344 -9.859 -2.396 1 96.88 107 PHE B O 1
ATOM 1656 N N . TYR B 1 108 ? 15.555 -10.695 -1.411 1 98.38 108 TYR B N 1
ATOM 1657 C CA . TYR B 1 108 ? 15.141 -11.617 -2.463 1 98.38 108 TYR B CA 1
ATOM 1658 C C . TYR B 1 108 ? 13.68 -11.398 -2.836 1 98.38 108 TYR B C 1
ATOM 1660 O O . TYR B 1 108 ? 12.789 -11.5 -1.986 1 98.38 108 TYR B O 1
ATOM 1668 N N . GLY B 1 109 ? 13.438 -11.047 -4.086 1 98.44 109 GLY B N 1
ATOM 1669 C CA . GLY B 1 109 ? 12.062 -10.695 -4.395 1 98.44 109 GLY B CA 1
ATOM 1670 C C . GLY B 1 109 ? 11.688 -10.969 -5.836 1 98.44 109 GLY B C 1
ATOM 1671 O O . GLY B 1 109 ? 12.523 -11.391 -6.637 1 98.44 109 GLY B O 1
ATOM 1672 N N . ALA B 1 110 ? 10.43 -10.797 -6.176 1 98.81 110 ALA B N 1
ATOM 1673 C CA . ALA B 1 110 ? 9.812 -10.852 -7.496 1 98.81 110 ALA B CA 1
ATOM 1674 C C . ALA B 1 110 ? 8.742 -9.773 -7.648 1 98.81 110 ALA B C 1
ATOM 1676 O O . ALA B 1 110 ? 8.227 -9.258 -6.652 1 98.81 110 ALA B O 1
ATOM 1677 N N . TYR B 1 111 ? 8.492 -9.469 -8.828 1 98.81 111 TYR B N 1
ATOM 1678 C CA . TYR B 1 111 ? 7.535 -8.414 -9.148 1 98.81 111 TYR B CA 1
ATOM 1679 C C . TYR B 1 111 ? 6.512 -8.898 -10.172 1 98.81 111 TYR B C 1
ATOM 1681 O O . TYR B 1 111 ? 6.871 -9.531 -11.164 1 98.81 111 TYR B O 1
ATOM 1689 N N . VAL B 1 112 ? 5.262 -8.609 -9.953 1 98.88 112 VAL B N 1
ATOM 1690 C CA . VAL B 1 112 ? 4.188 -9.008 -10.852 1 98.88 112 VAL B CA 1
ATOM 1691 C C . VAL B 1 112 ? 3.148 -7.891 -10.945 1 98.88 112 VAL B C 1
ATOM 1693 O O . VAL B 1 112 ? 3.148 -6.965 -10.125 1 98.88 112 VAL B O 1
ATOM 1696 N N . ARG B 1 113 ? 2.318 -7.957 -11.945 1 98.75 113 ARG B N 1
ATOM 1697 C CA . ARG B 1 113 ? 1.113 -7.141 -12.031 1 98.75 113 ARG B CA 1
ATOM 1698 C C . ARG B 1 113 ? -0.141 -8.008 -12 1 98.75 113 ARG B C 1
ATOM 1700 O O . ARG B 1 113 ? -0.182 -9.07 -12.617 1 98.75 113 ARG B O 1
ATOM 1707 N N . ASP B 1 114 ? -1.124 -7.527 -11.266 1 98.69 114 ASP B N 1
ATOM 1708 C CA . ASP B 1 114 ? -2.389 -8.258 -11.203 1 98.69 114 ASP B CA 1
ATOM 1709 C C . ASP B 1 114 ? -3.223 -8.008 -12.461 1 98.69 114 ASP B C 1
ATOM 1711 O O . ASP B 1 114 ? -2.74 -7.414 -13.43 1 98.69 114 ASP B O 1
ATOM 1715 N N . LEU B 1 115 ? -4.469 -8.422 -12.531 1 98.19 115 LEU B N 1
ATOM 1716 C CA . LEU B 1 115 ? -5.336 -8.383 -13.703 1 98.19 115 LEU B CA 1
ATOM 1717 C C . LEU B 1 115 ? -5.676 -6.941 -14.078 1 98.19 115 LEU B C 1
ATOM 1719 O O . LEU B 1 115 ? -5.91 -6.641 -15.25 1 98.19 115 LEU B O 1
ATOM 1723 N N . THR B 1 116 ? -5.754 -6.055 -13.102 1 98.31 116 THR B N 1
ATOM 1724 C CA . THR B 1 116 ? -6 -4.633 -13.32 1 98.31 116 THR B CA 1
ATOM 1725 C C . THR B 1 116 ? -4.738 -3.932 -13.812 1 98.31 116 THR B C 1
ATOM 1727 O O . THR B 1 116 ? -4.816 -2.904 -14.484 1 98.31 116 THR B O 1
ATOM 1730 N N . GLY B 1 117 ? -3.588 -4.461 -13.469 1 98.38 117 GLY B N 1
ATOM 1731 C CA . GLY B 1 117 ? -2.301 -3.855 -13.773 1 98.38 117 GLY B CA 1
ATOM 1732 C C . GLY B 1 117 ? -1.593 -3.309 -12.555 1 98.38 117 GLY B C 1
ATOM 1733 O O . GLY B 1 117 ? -0.542 -2.674 -12.664 1 98.38 117 GLY B O 1
ATOM 1734 N N . ASN B 1 118 ? -2.156 -3.486 -11.359 1 98.69 118 ASN B N 1
ATOM 1735 C CA . ASN B 1 118 ? -1.474 -3.07 -10.141 1 98.69 118 ASN B CA 1
ATOM 1736 C C . ASN B 1 118 ? -0.171 -3.84 -9.938 1 98.69 118 ASN B C 1
ATOM 1738 O O . ASN B 1 118 ? -0.126 -5.055 -10.125 1 98.69 118 ASN B O 1
ATOM 1742 N N . LYS B 1 119 ? 0.838 -3.146 -9.562 1 98.69 119 LYS B N 1
ATOM 1743 C CA . LYS B 1 119 ? 2.143 -3.771 -9.359 1 98.69 119 LYS B CA 1
ATOM 1744 C C . LYS B 1 119 ? 2.305 -4.254 -7.922 1 98.69 119 LYS B C 1
ATOM 1746 O O . LYS B 1 119 ? 1.941 -3.545 -6.98 1 98.69 119 LYS B O 1
ATOM 1751 N N . LEU B 1 120 ? 2.775 -5.438 -7.754 1 98.81 120 LEU B N 1
ATOM 1752 C CA . LEU B 1 120 ? 3.078 -6.051 -6.465 1 98.81 120 LEU B CA 1
ATOM 1753 C C . LEU B 1 120 ? 4.527 -6.527 -6.414 1 98.81 120 LEU B C 1
ATOM 1755 O O . LEU B 1 120 ? 5.066 -6.988 -7.422 1 98.81 120 LEU B O 1
ATOM 1759 N N . CYS B 1 121 ? 5.062 -6.395 -5.305 1 98.81 121 CYS B N 1
ATOM 1760 C CA . CYS B 1 121 ? 6.324 -7.051 -4.98 1 98.81 121 CYS B CA 1
ATOM 1761 C C . CYS B 1 121 ? 6.121 -8.133 -3.928 1 98.81 121 CYS B C 1
ATOM 1763 O O . CYS B 1 121 ? 5.414 -7.922 -2.939 1 98.81 121 CYS B O 1
ATOM 1765 N N . ILE B 1 122 ? 6.566 -9.297 -4.184 1 98.62 122 ILE B N 1
ATOM 1766 C CA . ILE B 1 122 ? 6.684 -10.352 -3.182 1 98.62 122 ILE B CA 1
ATOM 1767 C C . ILE B 1 122 ? 8.156 -10.578 -2.834 1 98.62 122 ILE B C 1
ATOM 1769 O O . ILE B 1 122 ? 8.977 -10.828 -3.719 1 98.62 122 ILE B O 1
ATOM 1773 N N . PHE B 1 123 ? 8.445 -10.492 -1.539 1 98.5 123 PHE B N 1
ATOM 1774 C CA . PHE B 1 123 ? 9.867 -10.516 -1.216 1 98.5 123 PHE B CA 1
ATOM 1775 C C . PHE B 1 123 ? 10.102 -11.172 0.142 1 98.5 123 PHE B C 1
ATOM 1777 O O . PHE B 1 123 ? 9.156 -11.406 0.894 1 98.5 123 PHE B O 1
ATOM 1784 N N . THR B 1 124 ? 11.336 -11.508 0.366 1 97.69 124 THR B N 1
ATOM 1785 C CA . THR B 1 124 ? 11.789 -11.961 1.679 1 97.69 124 THR B CA 1
ATOM 1786 C C . THR B 1 124 ? 13.195 -11.445 1.971 1 97.69 124 THR B C 1
ATOM 1788 O O . THR B 1 124 ? 13.906 -11.008 1.06 1 97.69 124 THR B O 1
ATOM 1791 N N . LYS B 1 125 ? 13.5 -11.352 3.215 1 94.62 125 LYS B N 1
ATOM 1792 C CA . LYS B 1 125 ? 14.836 -11.008 3.701 1 94.62 125 LYS B CA 1
ATOM 1793 C C . LYS B 1 125 ? 15.539 -12.234 4.277 1 94.62 125 LYS B C 1
ATOM 1795 O O . LYS B 1 125 ? 15.383 -12.555 5.457 1 94.62 125 LYS B O 1
ATOM 1800 N N . PRO B 1 126 ? 16.25 -12.875 3.359 1 86.56 126 PRO B N 1
ATOM 1801 C CA . PRO B 1 126 ? 16.859 -14.141 3.777 1 86.56 126 PRO B CA 1
ATOM 1802 C C . PRO B 1 126 ? 17.734 -13.984 5.016 1 86.56 126 PRO B C 1
ATOM 1804 O O . PRO B 1 126 ? 18.297 -12.906 5.254 1 86.56 126 PRO B O 1
#

Foldseek 3Di:
DPLQADEAEDQQLVLQCQLCQQLVVLQQKHFPDDPPQKTFIDHPPDGTRYIYHHDPVNDGGAADDPDEEEDEGPDLVSQQRSQVSNVVSQKAFPAHWADVVNPDQQKTWGWIAGPRGYIYIYIYGD/DPLQADEAEDQQLVLQCQLCCQLVVLQQKHFPDDPPQKTFIDHPPDDTRYIYHHDPVNDGGAADDPDEEEDEGPDLVSQQRSQVSNVVSQKAFPAHWADVVNPDQQKTWGWIAGNRGYIYIYIYGD

Solvent-accessible surface area (backbone atoms only — not comparable to full-atom values): 12300 Å² total; per-residue (Å²): 135,50,72,54,32,37,36,39,29,25,73,46,43,77,78,43,42,65,27,51,54,40,26,41,36,42,43,53,30,38,78,72,46,75,54,99,66,29,35,27,27,18,45,78,92,52,66,62,34,39,30,39,22,64,21,90,83,72,52,78,27,36,42,36,33,31,43,34,48,27,33,45,24,88,35,70,66,27,26,43,48,17,53,52,33,25,50,74,47,65,23,43,86,66,38,73,66,42,41,58,57,80,84,37,73,60,29,33,31,26,29,35,20,47,85,48,46,41,44,38,33,35,23,24,66,104,135,51,72,54,32,36,37,39,30,25,74,45,43,78,77,42,41,66,28,50,54,40,25,40,37,43,44,53,31,38,76,71,48,75,53,99,66,31,36,29,25,18,45,78,92,51,67,61,34,39,31,37,22,62,19,89,83,72,51,77,28,37,41,37,34,32,44,32,47,28,34,45,25,88,35,70,66,27,27,44,46,19,52,53,32,26,50,75,48,66,23,43,85,67,40,74,67,41,40,57,57,78,82,38,72,61,30,33,30,27,28,35,21,48,87,50,47,40,44,36,32,35,24,25,66,106

Secondary structure (DSSP, 8-state):
--EEEEEEE-SSHHHHHHHHHHHHHTTTEEEEEEETTEEEEEETTS---EEEE--TTSSPPB--BS-EEEEEPSSHHHHHHHHHHHHHTT-EEEEEEEESSTT-SS-EEEEEE-SS--EEEEEE--/--EEEEEEE-S-HHHHHHHHHHHHHTTTEEEEEEETTEEEEEETTS---EEEE--TTSSPPB--BS-EEEEEPSSHHHHHHHHHHHHHTT-EEEEEEEESSTT-SS-EEEEEE-SS--EEEEEE--

Organism: NCBI:txid2803784